Protein AF-A0A1H1RD35-F1 (afdb_monomer)

Foldseek 3Di:
DVVVVVLVVLLVVLVVLLVVLVVLLVVLVCCLVVCVVCVVVQQQWFQDLQLDTDGDPPDPGRDQAPVSCVPDPVTHRLSQWDSVSSCLSSVLSSVVSVLVSVLSVLVSVLSVLVVPPPCNLVSNLVSLVVNLVSLVVSLVSLCCCLVVVAFIWGAHPVPRDTDTDPGHDGDPVSVPVSVVVNVVSVVVSVVSVVVVVVVVVVVVVD

Sequence (206 aa):
MKTVKTLKISSYFLKFLMSISFLIAFSLAFIYFHSMFYPKKYSNLIVNKERNIQYIFDIEKAPKTYKEWESSNKLFYYVKLDNYSKFSIIWTKVATFTIFFIVLFLFDKIIRNTKNFDLFFQKNIRLINNILKLIILLFLFNFVVKGYSDPISMVFEDSGKPHFITSGRITFDFLIYYPLAIIFFYTLREVFKRGQELKQENDLTI

Secondary structure (DSSP, 8-state):
-HHHHHHHHHHHHHHHHHHHHHHHHHHHHHHHHHHHH-GGGGTTEEE-TTS-EEE-TT-----SSHHHHHTTT--EEGGGB-HHHHHHHHHHHHHHHHHHHHHHHHHHHHHHHTT--TTHHHHHHHHHHHHHHHHHHHHHHHHHHHHT-PPEEEE-TTT-SEEEE-------THHHHHHHHHHHHHHHHHHHHHHHHHHHHHHHH-

Nearest PDB structures (foldseek):
  8xge-assembly1_A  TM=3.346E-01  e=4.660E+00  Homo sapiens

Solvent-accessible surface area (backbone atoms only — not comparable to full-atom values): 11327 Å² total; per-residue (Å²): 112,68,68,64,52,51,55,49,50,53,43,52,52,39,54,49,54,35,51,50,31,49,51,51,29,50,50,47,53,46,52,56,60,50,40,75,80,43,38,81,84,35,48,38,30,29,38,50,60,70,59,45,83,43,79,47,87,87,56,91,70,64,66,64,36,63,67,54,34,72,74,46,94,62,74,42,43,50,61,36,34,37,70,64,44,51,45,54,52,40,51,55,50,34,52,51,33,49,54,51,33,52,47,42,52,48,51,44,48,46,60,57,36,74,77,43,75,93,55,32,43,68,55,39,42,55,43,43,52,50,46,46,54,52,50,52,49,49,46,53,48,51,49,48,53,64,73,63,59,74,65,50,32,34,47,30,77,82,69,75,49,77,46,75,43,86,79,71,54,83,84,66,65,62,74,54,56,44,56,53,49,47,53,50,49,51,53,51,37,51,55,38,50,53,53,42,52,54,49,53,54,48,70,73,73,112

Mean predicted aligned error: 6.49 Å

pLDDT: mean 87.13, std 8.5, range [54.16, 97.75]

Structure (mmCIF, N/CA/C/O backbone):
data_AF-A0A1H1RD35-F1
#
_entry.id   AF-A0A1H1RD35-F1
#
loop_
_atom_site.group_PDB
_atom_site.id
_atom_site.type_symbol
_atom_site.label_atom_id
_atom_site.label_alt_id
_atom_site.label_comp_id
_atom_site.label_asym_id
_atom_site.label_entity_id
_atom_site.label_seq_id
_atom_site.pdbx_PDB_ins_code
_atom_site.Cartn_x
_atom_site.Cartn_y
_atom_site.Cartn_z
_atom_site.occupancy
_atom_site.B_iso_or_equiv
_atom_site.auth_seq_id
_atom_site.auth_comp_id
_atom_site.auth_asym_id
_atom_site.auth_atom_id
_atom_site.pdbx_PDB_model_num
ATOM 1 N N . MET A 1 1 ? -26.099 16.406 20.659 1.00 61.47 1 MET A N 1
ATOM 2 C CA . MET A 1 1 ? -25.940 16.862 19.250 1.00 61.47 1 MET A CA 1
ATOM 3 C C . MET A 1 1 ? -24.495 16.882 18.739 1.00 61.47 1 MET A C 1
ATOM 5 O O . MET A 1 1 ? -24.265 16.339 17.664 1.00 61.47 1 MET A O 1
ATOM 9 N N . LYS A 1 2 ? -23.519 17.469 19.458 1.00 73.88 2 LYS A N 1
ATOM 10 C CA . LYS A 1 2 ? -22.122 17.594 18.978 1.00 73.88 2 LYS A CA 1
ATOM 11 C C . LYS A 1 2 ? -21.474 16.243 18.624 1.00 73.88 2 LYS A C 1
ATOM 13 O O . LYS A 1 2 ? -20.990 16.095 17.511 1.00 73.88 2 LYS A O 1
ATOM 18 N N . THR A 1 3 ? -21.587 15.233 19.490 1.00 75.00 3 THR A N 1
ATOM 19 C CA . THR A 1 3 ? -21.010 13.888 19.276 1.00 75.00 3 THR A CA 1
ATOM 20 C C . THR A 1 3 ? -21.534 13.198 18.013 1.00 75.00 3 THR A C 1
ATOM 22 O O . THR A 1 3 ? -20.757 12.658 17.234 1.00 75.00 3 THR A O 1
ATOM 25 N N . VAL A 1 4 ? -22.843 13.281 17.748 1.00 80.31 4 VAL A N 1
ATOM 26 C CA . VAL A 1 4 ? -23.463 12.710 16.536 1.00 80.31 4 VAL A CA 1
ATOM 27 C C . VAL A 1 4 ? -22.937 13.397 15.273 1.00 80.31 4 VAL A C 1
ATOM 29 O O . VAL A 1 4 ? -22.649 12.726 14.280 1.00 80.31 4 VAL A O 1
ATOM 32 N N . LYS A 1 5 ? -22.763 14.726 15.315 1.00 85.62 5 LYS A N 1
ATOM 33 C CA . LYS A 1 5 ? -22.170 15.497 14.214 1.00 85.62 5 LYS A CA 1
ATOM 34 C C . LYS A 1 5 ? -20.709 15.093 13.991 1.00 85.62 5 LYS A C 1
ATOM 36 O O . LYS A 1 5 ? -2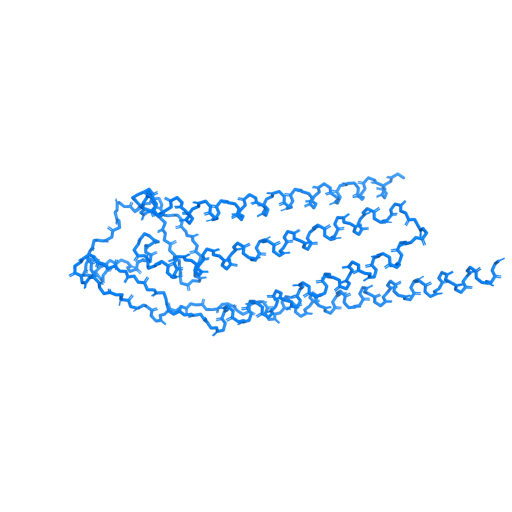0.344 14.824 12.851 1.00 85.62 5 LYS A O 1
ATOM 41 N N . THR A 1 6 ? -19.913 14.969 15.055 1.00 88.25 6 THR A N 1
ATOM 42 C CA . THR A 1 6 ? -18.510 14.528 14.980 1.00 88.25 6 THR A CA 1
ATOM 43 C C . THR A 1 6 ? -18.389 13.137 14.361 1.00 88.25 6 THR A C 1
ATOM 45 O O . THR A 1 6 ? -17.667 12.975 13.385 1.00 88.25 6 THR A O 1
ATOM 48 N N . LEU A 1 7 ? -19.167 12.156 14.831 1.00 87.81 7 LEU A N 1
ATOM 49 C CA . LEU A 1 7 ? -19.163 10.793 14.279 1.00 87.81 7 LEU A CA 1
ATOM 50 C C . LEU A 1 7 ? -19.548 10.765 12.792 1.00 87.81 7 LEU A C 1
ATOM 52 O O . LEU A 1 7 ? -18.987 9.995 12.011 1.00 87.81 7 LEU A O 1
ATOM 56 N N . LYS A 1 8 ? -20.491 11.622 12.382 1.00 89.56 8 LYS A N 1
ATOM 57 C CA . LYS A 1 8 ? -20.896 11.753 10.978 1.00 89.56 8 LYS A CA 1
ATOM 58 C C . LYS A 1 8 ? -19.759 12.313 10.116 1.00 89.56 8 LYS A C 1
ATOM 60 O O . LYS A 1 8 ? -19.492 11.758 9.054 1.00 89.56 8 LYS A O 1
ATOM 65 N N . ILE A 1 9 ? -19.072 13.359 10.581 1.00 92.75 9 ILE A N 1
ATOM 66 C CA . ILE A 1 9 ? -17.908 13.948 9.895 1.00 92.75 9 ILE A CA 1
ATOM 67 C C . ILE A 1 9 ? -16.782 12.914 9.786 1.00 92.75 9 ILE A C 1
ATOM 69 O O . ILE A 1 9 ? -16.272 12.702 8.691 1.00 92.75 9 ILE A O 1
ATOM 73 N N . SER A 1 10 ? -16.447 12.212 10.872 1.00 92.56 10 SER A N 1
ATOM 74 C CA . SER A 1 10 ? -15.420 11.164 10.859 1.00 92.56 10 SER A CA 1
ATOM 75 C C . SER A 1 10 ? -15.738 10.050 9.855 1.00 92.56 10 SER A C 1
ATOM 77 O O . SER A 1 10 ? -14.858 9.645 9.103 1.00 92.56 10 SER A O 1
ATOM 79 N N . SER A 1 11 ? -16.994 9.594 9.769 1.00 93.12 11 SER A N 1
ATOM 80 C CA . SER A 1 11 ? -17.401 8.603 8.757 1.00 93.12 11 SER A CA 1
ATOM 81 C C . SER A 1 11 ? -17.271 9.142 7.326 1.00 93.12 11 SER A C 1
ATOM 83 O O . SER A 1 11 ? -16.765 8.435 6.457 1.00 93.12 11 SER A O 1
ATOM 85 N N . TYR A 1 12 ? -17.667 10.393 7.057 1.00 95.38 12 TYR A N 1
ATOM 86 C CA . TYR A 1 12 ? -17.467 10.988 5.728 1.00 95.38 12 TYR A CA 1
ATOM 87 C C . TYR A 1 12 ? -15.992 11.123 5.364 1.00 95.38 12 TYR A C 1
ATOM 89 O O . TYR A 1 12 ? -15.619 10.808 4.237 1.00 95.38 12 TYR A O 1
ATOM 97 N N . PHE A 1 13 ? -15.154 11.527 6.316 1.00 95.88 13 PHE A N 1
ATOM 98 C CA . PHE A 1 13 ? -13.713 11.609 6.115 1.00 95.88 13 PHE A CA 1
ATOM 99 C C . PHE A 1 13 ? -13.110 10.237 5.782 1.00 95.88 13 PHE A C 1
ATOM 101 O O . PHE A 1 13 ? -12.367 10.116 4.813 1.00 95.88 13 PHE A O 1
ATOM 108 N N . LEU A 1 14 ? -13.500 9.176 6.498 1.00 95.38 14 LEU A N 1
ATOM 109 C CA . LEU A 1 14 ? -13.062 7.814 6.172 1.00 95.38 14 LEU A CA 1
ATOM 110 C C . LEU A 1 14 ? -13.516 7.379 4.776 1.00 95.38 14 LEU A C 1
ATOM 112 O O . LEU A 1 14 ? -12.715 6.839 4.020 1.00 95.38 14 LEU A O 1
ATOM 116 N N . LYS A 1 15 ? -14.769 7.648 4.394 1.00 95.94 15 LYS A N 1
ATOM 117 C CA . LYS A 1 15 ? -15.281 7.331 3.048 1.00 95.94 15 LYS A CA 1
ATOM 118 C C . LYS A 1 15 ? -14.549 8.093 1.947 1.00 95.94 15 LYS A C 1
ATOM 120 O O . LYS A 1 15 ? -14.299 7.536 0.879 1.00 95.94 15 LYS A O 1
ATOM 125 N N . PHE A 1 16 ? -14.186 9.344 2.205 1.00 97.38 16 PHE A N 1
ATOM 126 C CA . PHE A 1 16 ? -13.357 10.137 1.306 1.00 97.38 16 PHE A CA 1
ATOM 127 C C . PHE A 1 16 ? -11.971 9.503 1.127 1.00 97.38 16 PHE A C 1
ATOM 129 O O . PHE A 1 16 ? -11.565 9.238 -0.004 1.00 97.38 16 PHE A O 1
ATOM 136 N N . LEU A 1 17 ? -11.293 9.141 2.223 1.00 97.06 17 LEU A N 1
ATOM 137 C CA . LEU A 1 17 ? -10.000 8.448 2.169 1.00 97.06 17 LEU A CA 1
ATOM 138 C C . LEU A 1 17 ? -10.086 7.083 1.470 1.00 97.06 17 LEU A C 1
ATOM 140 O O . LEU A 1 17 ? -9.194 6.724 0.701 1.00 97.06 17 LEU A O 1
ATOM 144 N N . MET A 1 18 ? -11.165 6.331 1.696 1.00 97.19 18 MET A N 1
ATOM 145 C CA . MET A 1 18 ? -11.438 5.076 0.992 1.00 97.19 18 MET A CA 1
ATOM 146 C C . MET A 1 18 ? -11.569 5.304 -0.517 1.00 97.19 18 MET A C 1
ATOM 148 O O . MET A 1 18 ? -10.985 4.559 -1.299 1.00 97.19 18 MET A O 1
ATOM 152 N N . SER A 1 19 ? -12.289 6.350 -0.926 1.00 97.75 19 SER A N 1
ATOM 153 C CA . SER A 1 19 ? -12.487 6.691 -2.341 1.00 97.75 19 SER A CA 1
ATOM 154 C C . SER A 1 19 ? -11.169 7.072 -3.018 1.00 97.75 19 SER A C 1
ATOM 156 O O . SER A 1 19 ? -10.885 6.590 -4.112 1.00 97.75 19 SER A O 1
ATOM 158 N N . ILE A 1 20 ? 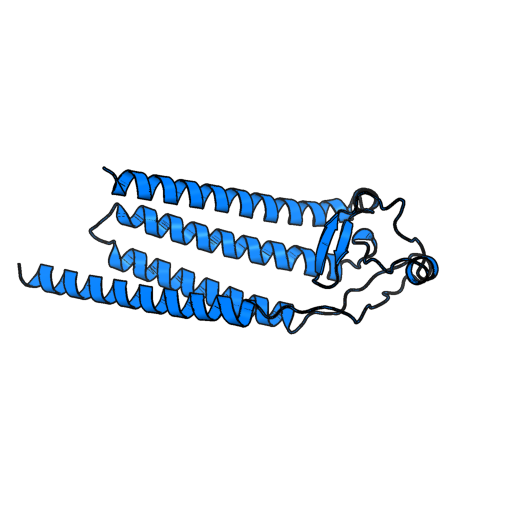-10.325 7.861 -2.343 1.00 97.19 20 ILE A N 1
ATOM 159 C CA . ILE A 1 20 ? -8.974 8.191 -2.823 1.00 97.19 20 ILE A CA 1
ATOM 160 C C . ILE A 1 20 ? -8.122 6.928 -2.953 1.00 97.19 20 ILE A C 1
ATOM 162 O O . ILE A 1 20 ? -7.503 6.707 -3.990 1.00 97.19 20 ILE A O 1
ATOM 166 N N . SER A 1 21 ? -8.107 6.080 -1.923 1.00 95.50 21 SER A N 1
ATOM 167 C CA . SER A 1 21 ? -7.305 4.849 -1.922 1.00 95.50 21 SER A CA 1
ATOM 168 C C . SER A 1 21 ? -7.713 3.918 -3.064 1.00 95.50 21 SER A C 1
ATOM 170 O O . SER A 1 21 ? -6.856 3.366 -3.753 1.00 95.50 21 SER A O 1
ATOM 172 N N . PHE A 1 22 ? -9.021 3.793 -3.303 1.00 96.69 22 PHE A N 1
ATOM 173 C CA . PHE A 1 22 ? -9.571 3.030 -4.417 1.00 96.69 22 PHE A CA 1
ATOM 174 C C . PHE A 1 22 ? -9.163 3.620 -5.773 1.00 96.69 22 PHE A C 1
ATOM 176 O O . PHE A 1 22 ? -8.656 2.890 -6.622 1.00 96.69 22 PHE A O 1
ATOM 183 N N . LEU A 1 23 ? -9.314 4.936 -5.962 1.00 97.38 23 LEU A N 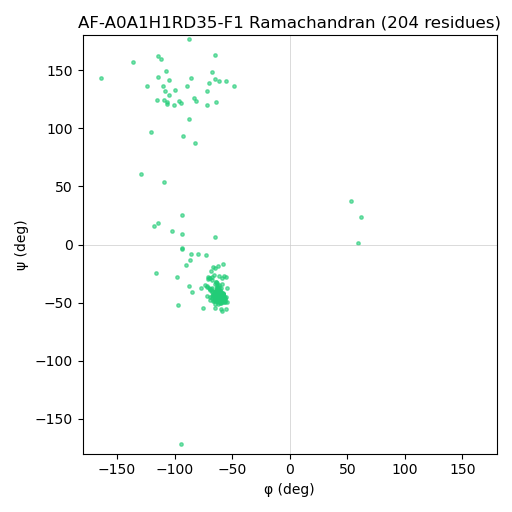1
ATOM 184 C CA . LEU A 1 23 ? -8.905 5.632 -7.187 1.00 97.38 23 LEU A CA 1
ATOM 185 C C . LEU A 1 23 ? -7.418 5.443 -7.490 1.00 97.38 23 LEU A C 1
ATOM 187 O O . LEU A 1 23 ? -7.061 5.182 -8.638 1.00 97.38 23 LEU A O 1
ATOM 191 N N . ILE A 1 24 ? -6.551 5.533 -6.479 1.00 95.62 24 ILE A N 1
ATOM 192 C CA . ILE A 1 24 ? -5.108 5.332 -6.649 1.00 95.62 24 ILE A CA 1
ATOM 193 C C . ILE A 1 24 ? -4.809 3.881 -7.038 1.00 95.62 24 ILE A C 1
ATOM 195 O O . ILE A 1 24 ? -4.094 3.651 -8.013 1.00 95.62 24 ILE A O 1
ATOM 199 N N . ALA A 1 25 ? -5.371 2.900 -6.322 1.00 95.81 25 ALA A N 1
ATOM 200 C CA . ALA A 1 25 ? -5.163 1.483 -6.625 1.00 95.81 25 ALA A CA 1
ATOM 201 C C . ALA A 1 25 ? -5.637 1.134 -8.045 1.00 95.81 25 ALA A C 1
ATOM 203 O O . ALA A 1 25 ? -4.910 0.485 -8.800 1.00 95.81 25 ALA A O 1
ATOM 204 N N . PHE A 1 26 ? -6.815 1.627 -8.431 1.00 96.88 26 PHE A N 1
ATOM 205 C CA . PHE A 1 26 ? -7.364 1.449 -9.770 1.00 96.88 26 PHE A CA 1
ATOM 206 C C . PHE A 1 26 ? -6.500 2.124 -10.841 1.00 96.88 26 PHE A C 1
ATOM 208 O O . PHE A 1 26 ? -6.195 1.504 -11.855 1.00 96.88 26 PHE A O 1
ATOM 215 N N . SER A 1 27 ? -6.039 3.356 -10.604 1.00 95.25 27 SER A N 1
ATOM 216 C CA . SER A 1 27 ? -5.176 4.081 -11.549 1.00 95.25 27 SER A CA 1
ATOM 217 C C . SER A 1 27 ? -3.841 3.369 -11.764 1.00 95.25 27 SER A C 1
ATOM 219 O O . SER A 1 27 ? -3.377 3.258 -12.894 1.00 95.25 27 SER A O 1
ATOM 221 N N . LEU A 1 28 ? -3.235 2.834 -10.701 1.00 95.06 28 LEU A N 1
ATOM 222 C CA . LEU A 1 28 ? -2.000 2.052 -10.790 1.00 95.06 28 LEU A CA 1
ATOM 223 C C . LEU A 1 28 ? -2.207 0.749 -11.569 1.00 95.06 28 LEU A C 1
ATOM 225 O O . LEU A 1 28 ? -1.415 0.436 -12.459 1.00 95.06 28 LEU A O 1
ATOM 229 N N . ALA A 1 29 ? -3.286 0.017 -11.281 1.00 95.38 29 ALA A N 1
ATOM 230 C CA . ALA A 1 29 ? -3.642 -1.185 -12.031 1.00 95.38 29 ALA A CA 1
ATOM 231 C C . ALA A 1 29 ? -3.891 -0.863 -13.516 1.00 95.38 29 ALA A C 1
ATOM 233 O O . ALA A 1 29 ? -3.381 -1.556 -14.396 1.00 95.38 29 ALA A O 1
ATOM 234 N N . PHE A 1 30 ? -4.601 0.230 -13.802 1.00 95.44 30 PHE A N 1
ATOM 235 C CA . PHE A 1 30 ? -4.829 0.710 -15.161 1.00 95.44 30 PHE A CA 1
ATOM 236 C C . PHE A 1 30 ? -3.518 1.052 -15.876 1.00 95.44 30 PHE A C 1
ATOM 238 O O . PHE A 1 30 ? -3.318 0.605 -17.002 1.00 95.44 30 PHE A O 1
ATOM 245 N N . ILE A 1 31 ? -2.600 1.782 -15.227 1.00 93.94 31 ILE A N 1
ATOM 246 C CA . ILE A 1 31 ? -1.268 2.087 -15.778 1.00 93.94 31 ILE A CA 1
ATOM 247 C C . ILE A 1 31 ? -0.543 0.796 -16.157 1.00 93.94 31 ILE A C 1
ATOM 249 O O . ILE A 1 31 ? 0.002 0.714 -17.255 1.00 93.94 31 ILE A O 1
ATOM 253 N N . TYR A 1 32 ? -0.569 -0.223 -15.296 1.00 94.56 32 TYR A N 1
ATOM 254 C CA . TYR A 1 32 ? 0.067 -1.505 -15.587 1.00 94.56 32 TYR A CA 1
ATOM 255 C C . TYR A 1 32 ? -0.501 -2.154 -16.848 1.00 94.56 32 TYR A C 1
ATOM 257 O O . TYR A 1 32 ? 0.248 -2.362 -17.805 1.00 94.56 32 TYR A O 1
ATOM 265 N N . PHE A 1 33 ? -1.814 -2.388 -16.902 1.00 94.75 33 PHE A N 1
ATOM 266 C CA . PHE A 1 33 ? -2.436 -3.052 -18.049 1.00 94.75 33 PHE A CA 1
ATOM 267 C C . PHE A 1 33 ? -2.326 -2.224 -19.330 1.00 94.75 33 PHE A C 1
ATOM 269 O O . PHE A 1 33 ? -1.889 -2.727 -20.361 1.00 94.75 33 PHE A O 1
ATOM 276 N N . HIS A 1 34 ? -2.655 -0.935 -19.282 1.00 94.62 34 HIS A N 1
ATOM 277 C CA . HIS A 1 34 ? -2.627 -0.082 -20.467 1.00 94.62 34 HIS A CA 1
ATOM 278 C C . HIS A 1 34 ? -1.196 0.135 -20.989 1.00 94.62 34 HIS A C 1
ATOM 280 O O . HIS A 1 34 ? -1.007 0.277 -22.197 1.00 94.62 34 HIS A O 1
ATOM 286 N N . SER A 1 35 ? -0.169 0.078 -20.130 1.00 92.38 35 SER A N 1
ATOM 287 C CA . SER A 1 35 ? 1.232 0.152 -20.570 1.00 92.38 35 SER A CA 1
ATOM 288 C C . SER A 1 35 ? 1.714 -1.057 -21.366 1.00 92.38 35 SER A C 1
ATOM 290 O O . SER A 1 35 ? 2.653 -0.917 -22.147 1.00 92.38 35 SER A O 1
ATOM 292 N N . MET A 1 36 ? 1.066 -2.215 -21.217 1.00 89.81 36 MET A N 1
ATOM 293 C CA . MET A 1 36 ? 1.368 -3.401 -22.023 1.00 89.81 36 MET A CA 1
ATOM 294 C C . MET A 1 36 ? 0.886 -3.242 -23.464 1.00 89.81 36 MET A C 1
ATOM 296 O O . MET A 1 36 ? 1.566 -3.676 -24.387 1.00 89.81 36 MET A O 1
ATOM 300 N N . PHE A 1 37 ? -0.260 -2.586 -23.660 1.00 91.75 37 PHE A N 1
ATOM 301 C CA . PHE A 1 37 ? -0.846 -2.368 -24.985 1.00 91.75 37 PHE A CA 1
ATOM 302 C C . PHE A 1 37 ? -0.320 -1.096 -25.662 1.00 91.75 37 PHE A C 1
ATOM 304 O O . PHE A 1 37 ? -0.123 -1.067 -26.874 1.00 91.75 37 PHE A O 1
ATOM 311 N N . TYR A 1 38 ? -0.062 -0.039 -24.884 1.00 91.31 38 TYR A N 1
ATOM 312 C CA . TYR A 1 38 ? 0.339 1.276 -25.389 1.00 91.31 38 TYR A CA 1
ATOM 313 C C . TYR A 1 38 ? 1.604 1.808 -24.697 1.00 91.31 38 TYR A C 1
ATOM 315 O O . TYR A 1 38 ? 1.570 2.892 -24.106 1.00 91.31 38 TYR A O 1
ATOM 323 N N . PRO A 1 39 ? 2.754 1.114 -24.792 1.00 86.94 39 PRO A N 1
ATOM 324 C CA . PRO A 1 39 ? 3.972 1.492 -24.073 1.00 86.94 39 PRO A CA 1
ATOM 325 C C . PRO A 1 39 ? 4.451 2.906 -24.423 1.00 86.94 39 PRO A C 1
ATOM 327 O O . PRO A 1 39 ? 4.905 3.637 -23.550 1.00 86.94 39 PRO A O 1
ATOM 330 N N . LYS A 1 40 ? 4.270 3.354 -25.674 1.00 85.62 40 LYS A N 1
ATOM 331 C CA . LYS A 1 40 ? 4.681 4.698 -26.121 1.00 85.62 40 LYS A CA 1
ATOM 332 C C . LYS A 1 40 ? 4.031 5.838 -25.323 1.00 85.62 40 LYS A C 1
ATOM 334 O O . LYS A 1 40 ? 4.653 6.878 -25.173 1.00 85.62 40 LYS A O 1
ATOM 339 N N . LYS A 1 41 ? 2.823 5.642 -24.773 1.00 87.69 41 LYS A N 1
ATOM 340 C CA . LYS A 1 41 ? 2.127 6.656 -23.954 1.00 87.69 41 LYS A CA 1
ATOM 341 C C . LYS A 1 41 ? 2.749 6.850 -22.565 1.00 87.69 41 LYS A C 1
ATOM 343 O O . LYS A 1 41 ? 2.365 7.767 -21.851 1.00 87.69 41 LYS A O 1
ATOM 348 N N . TYR A 1 42 ? 3.691 5.991 -22.182 1.00 88.88 42 TYR A N 1
ATOM 349 C CA . TYR A 1 42 ? 4.303 5.965 -20.857 1.00 88.88 42 TYR A CA 1
ATOM 350 C C . TYR A 1 42 ? 5.810 6.242 -20.887 1.00 88.88 42 TYR A C 1
ATOM 352 O O . TYR A 1 42 ? 6.492 5.980 -19.900 1.00 88.88 42 TYR A O 1
ATOM 360 N N . SER A 1 43 ? 6.345 6.783 -21.988 1.00 85.06 43 SER A N 1
ATOM 361 C CA . SER A 1 43 ? 7.775 7.119 -22.129 1.00 85.06 43 SER A CA 1
ATOM 362 C C . SER A 1 43 ? 8.290 8.072 -21.051 1.00 85.06 43 SER A C 1
ATOM 364 O O . SER A 1 43 ? 9.466 8.025 -20.709 1.00 85.06 43 SER A O 1
ATOM 366 N N . ASN A 1 44 ? 7.394 8.896 -20.511 1.00 87.25 44 ASN A N 1
ATOM 367 C CA . ASN A 1 44 ? 7.695 9.940 -19.536 1.00 87.25 44 ASN A CA 1
ATOM 368 C C . ASN A 1 44 ? 7.525 9.457 -18.087 1.00 87.25 44 ASN A C 1
ATOM 370 O O . ASN A 1 44 ? 7.801 10.196 -17.142 1.00 87.25 44 ASN A O 1
ATOM 374 N N . LEU A 1 45 ? 7.064 8.213 -17.900 1.00 91.00 45 LEU A N 1
ATOM 375 C CA . LEU A 1 45 ? 7.076 7.570 -16.597 1.00 91.00 45 LEU A CA 1
ATOM 376 C C . LEU A 1 45 ? 8.460 7.002 -16.325 1.00 91.00 45 LEU A C 1
ATOM 378 O O . LEU A 1 45 ? 8.956 6.137 -17.053 1.00 91.00 45 LEU A O 1
ATOM 382 N N . ILE A 1 46 ? 9.035 7.435 -15.214 1.00 91.12 46 ILE A N 1
ATOM 383 C CA . ILE A 1 46 ? 10.237 6.845 -14.657 1.00 91.12 46 ILE A CA 1
ATOM 384 C C . ILE A 1 46 ? 9.937 6.197 -13.310 1.00 91.12 46 ILE A C 1
ATOM 386 O O . ILE A 1 46 ? 8.942 6.483 -12.641 1.00 91.12 46 ILE A O 1
ATOM 390 N N . VAL A 1 47 ? 10.843 5.330 -12.898 1.00 89.62 47 VAL A N 1
ATOM 391 C CA . VAL A 1 47 ? 10.907 4.775 -11.559 1.00 89.62 47 VAL A CA 1
ATOM 392 C C . VAL A 1 47 ? 12.118 5.392 -10.877 1.00 89.62 47 VAL A C 1
ATOM 394 O O . VAL A 1 47 ? 13.189 5.476 -11.467 1.00 89.62 47 VAL A O 1
ATOM 397 N N . ASN A 1 48 ? 11.966 5.882 -9.652 1.00 87.00 48 ASN A N 1
ATOM 398 C CA . ASN A 1 48 ? 13.093 6.423 -8.896 1.00 87.00 48 ASN A CA 1
ATOM 399 C C . ASN A 1 48 ? 13.821 5.313 -8.107 1.00 87.00 48 ASN A C 1
ATOM 401 O O . ASN A 1 48 ? 13.388 4.160 -8.064 1.00 87.00 48 ASN A O 1
ATOM 405 N N . LYS A 1 49 ? 14.919 5.658 -7.423 1.00 82.12 49 LYS A N 1
ATOM 406 C CA . LYS A 1 49 ? 15.701 4.704 -6.605 1.00 82.12 49 LYS A CA 1
ATOM 407 C C . LYS A 1 49 ? 14.922 4.086 -5.432 1.00 82.12 49 LYS A C 1
ATOM 409 O O . LYS A 1 49 ? 15.332 3.053 -4.912 1.00 82.12 49 LYS A O 1
ATOM 414 N N . GLU A 1 50 ? 13.811 4.696 -5.030 1.00 82.12 50 GLU A N 1
ATOM 415 C CA . GLU A 1 50 ? 12.888 4.219 -3.985 1.00 82.12 50 GLU A CA 1
ATOM 416 C C . GLU A 1 50 ? 11.731 3.393 -4.576 1.00 82.12 50 GLU A C 1
ATOM 418 O O . GLU A 1 50 ? 10.773 3.053 -3.884 1.00 82.12 50 GLU A O 1
ATOM 423 N N . ARG A 1 51 ? 11.803 3.064 -5.874 1.00 83.62 51 ARG A N 1
ATOM 424 C CA . ARG A 1 51 ? 10.774 2.349 -6.639 1.00 83.62 51 ARG A CA 1
ATOM 425 C C . ARG A 1 51 ? 9.442 3.089 -6.734 1.00 83.62 51 ARG A C 1
ATOM 427 O O . ARG A 1 51 ? 8.402 2.459 -6.934 1.00 83.62 51 ARG A O 1
ATOM 434 N N . ASN A 1 52 ? 9.437 4.408 -6.585 1.00 87.56 52 ASN A N 1
ATOM 435 C CA . ASN A 1 52 ? 8.261 5.242 -6.802 1.00 87.56 52 ASN A CA 1
ATOM 436 C C . ASN A 1 52 ? 8.136 5.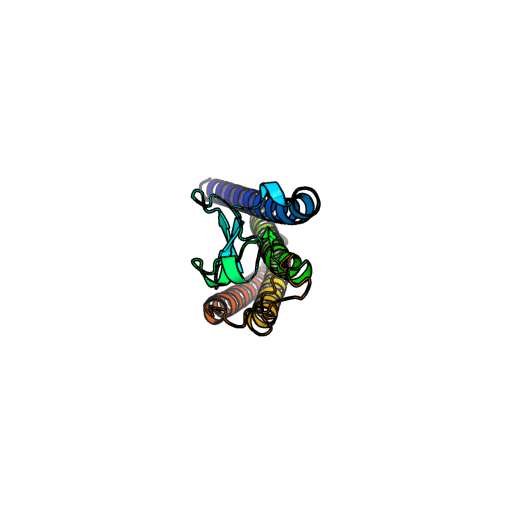609 -8.278 1.00 87.56 52 ASN A C 1
ATOM 438 O O . ASN A 1 52 ? 9.139 5.831 -8.953 1.00 87.56 52 ASN A O 1
ATOM 442 N N . ILE A 1 53 ? 6.897 5.669 -8.763 1.00 89.69 53 ILE A N 1
ATOM 443 C CA . ILE A 1 53 ? 6.593 6.089 -10.131 1.00 89.69 53 ILE A CA 1
ATOM 444 C C . ILE A 1 53 ? 6.562 7.612 -10.139 1.00 89.69 53 ILE A C 1
ATOM 446 O O . ILE A 1 53 ? 5.842 8.216 -9.345 1.00 89.69 53 ILE A O 1
ATOM 450 N N . GLN A 1 54 ? 7.344 8.221 -11.021 1.00 90.25 54 GLN A N 1
ATOM 451 C CA . GLN A 1 54 ? 7.386 9.663 -11.213 1.00 90.25 54 GLN A CA 1
ATOM 452 C C . GLN A 1 54 ? 7.102 9.972 -12.678 1.00 90.25 54 GLN A C 1
ATOM 454 O O . GLN A 1 54 ? 7.609 9.303 -13.577 1.00 90.25 54 GLN A O 1
ATOM 459 N N . TYR A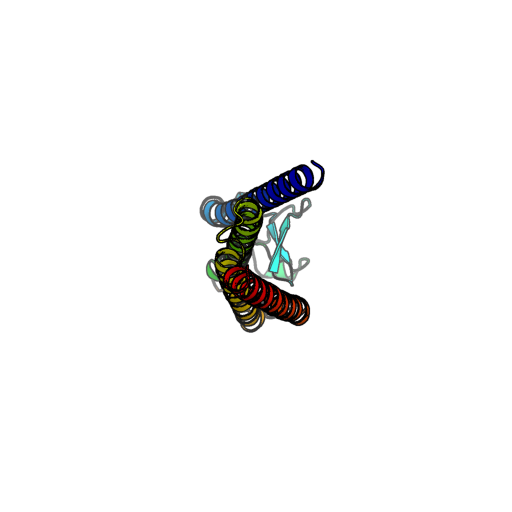 1 55 ? 6.274 10.984 -12.908 1.00 87.06 55 TYR A N 1
ATOM 460 C CA . TYR A 1 55 ? 6.054 11.534 -14.235 1.00 87.06 55 TYR A CA 1
ATOM 461 C C . TYR A 1 55 ? 6.994 12.723 -14.417 1.00 87.06 55 TYR A C 1
ATOM 463 O O . TYR A 1 55 ? 6.940 13.662 -13.623 1.00 87.06 55 TYR A O 1
ATOM 471 N N . ILE A 1 56 ? 7.858 12.676 -15.429 1.00 85.06 56 ILE A N 1
ATOM 472 C CA . ILE A 1 56 ? 8.731 13.800 -15.775 1.00 85.06 56 ILE A CA 1
ATOM 473 C C . ILE A 1 56 ? 8.200 14.445 -17.050 1.00 85.06 56 ILE A C 1
ATOM 475 O O . ILE A 1 56 ? 8.068 13.785 -18.078 1.00 85.06 56 ILE A O 1
ATOM 479 N N . PHE A 1 57 ? 7.901 15.739 -16.973 1.00 81.25 57 PHE A N 1
ATOM 480 C CA . PHE A 1 57 ? 7.350 16.504 -18.092 1.00 81.25 57 PHE A CA 1
ATOM 481 C C . PHE A 1 57 ? 8.376 16.717 -19.213 1.00 81.25 57 PHE A C 1
ATOM 483 O O . PHE A 1 57 ? 8.024 16.579 -20.380 1.00 81.25 57 PHE A O 1
ATOM 490 N N . ASP A 1 58 ? 9.644 16.934 -18.857 1.00 77.12 58 ASP A N 1
ATOM 491 C CA . ASP A 1 58 ? 10.706 17.350 -19.784 1.00 77.12 58 ASP A CA 1
ATOM 492 C C . ASP A 1 58 ? 11.517 16.181 -20.379 1.00 77.12 58 ASP A C 1
ATOM 494 O O . ASP A 1 58 ? 12.681 16.332 -20.747 1.00 77.12 58 ASP A O 1
ATOM 498 N N . ILE A 1 59 ? 10.935 14.979 -20.464 1.00 73.25 59 ILE A N 1
ATOM 499 C CA . ILE A 1 59 ? 11.559 13.863 -21.190 1.00 73.25 59 ILE A CA 1
ATOM 500 C C . ILE A 1 59 ? 11.144 13.950 -22.656 1.00 73.25 59 ILE A C 1
ATOM 502 O O . ILE A 1 59 ? 10.015 13.613 -23.007 1.00 73.25 59 ILE A O 1
ATOM 506 N N . GLU A 1 60 ? 12.079 14.338 -23.525 1.00 68.12 60 GLU A N 1
ATOM 507 C CA . GLU A 1 60 ? 11.857 14.308 -24.976 1.00 68.12 60 GLU A CA 1
ATOM 508 C C . GLU A 1 60 ? 11.670 12.874 -25.490 1.00 68.12 60 GLU A C 1
ATOM 510 O O . GLU A 1 60 ? 10.831 12.618 -26.359 1.00 68.12 60 GLU A O 1
ATOM 515 N N . LYS A 1 61 ? 12.453 11.913 -24.969 1.00 79.25 61 LYS A N 1
ATOM 516 C CA . LYS A 1 61 ? 12.402 10.513 -25.410 1.00 79.25 61 LYS A CA 1
ATOM 517 C C . LYS A 1 61 ? 13.078 9.542 -24.442 1.00 79.25 61 LYS A C 1
ATOM 519 O O . LYS A 1 61 ? 14.146 9.824 -23.910 1.00 79.25 61 LYS A O 1
ATOM 524 N N . ALA A 1 62 ? 12.504 8.347 -24.297 1.00 83.38 62 ALA A N 1
ATOM 525 C CA . ALA A 1 62 ? 13.184 7.231 -23.640 1.00 83.38 62 ALA A CA 1
ATOM 526 C C . ALA A 1 62 ? 14.349 6.703 -24.514 1.00 83.38 62 ALA A C 1
ATOM 528 O O . ALA A 1 62 ? 14.167 6.567 -25.731 1.00 83.38 62 ALA A O 1
ATOM 529 N N . PRO A 1 63 ? 15.511 6.361 -23.925 1.00 85.25 63 PRO A N 1
ATOM 530 C CA . PRO A 1 63 ? 16.669 5.850 -24.654 1.00 85.25 63 PRO A CA 1
ATOM 531 C C . PRO A 1 63 ? 16.314 4.540 -25.355 1.00 85.25 63 PRO A C 1
ATOM 533 O O . PRO A 1 63 ? 15.591 3.706 -24.805 1.00 85.25 63 PRO A O 1
ATOM 536 N N . LYS A 1 64 ? 16.804 4.348 -26.578 1.00 85.81 64 LYS A N 1
ATOM 537 C CA . LYS A 1 64 ? 16.559 3.131 -27.361 1.00 85.81 64 LYS A CA 1
ATOM 538 C C . LYS A 1 64 ? 17.552 2.025 -27.027 1.00 85.81 64 LYS A C 1
ATOM 540 O O . LYS A 1 64 ? 17.142 0.868 -26.914 1.00 85.81 64 LYS A O 1
ATOM 545 N N . THR A 1 65 ? 18.817 2.399 -26.861 1.00 86.44 65 THR A N 1
ATOM 546 C CA . THR A 1 65 ? 19.961 1.495 -26.678 1.00 86.44 65 THR A CA 1
ATOM 547 C C . THR A 1 65 ? 20.536 1.594 -25.268 1.00 86.44 65 THR A C 1
ATOM 549 O O . THR A 1 65 ? 20.342 2.600 -24.576 1.00 86.44 65 THR A O 1
ATOM 552 N N . TYR A 1 66 ? 21.269 0.563 -24.838 1.00 84.75 66 TYR A N 1
ATOM 553 C CA . TYR A 1 66 ? 21.955 0.594 -23.542 1.00 84.75 66 TYR A CA 1
ATOM 554 C C . TYR A 1 66 ? 22.996 1.722 -23.497 1.00 84.75 66 TYR A C 1
ATOM 556 O O . TYR A 1 66 ? 23.087 2.440 -22.505 1.00 84.75 66 TYR A O 1
ATOM 564 N N . LYS A 1 67 ? 23.725 1.935 -24.601 1.00 86.31 67 LYS A N 1
ATOM 565 C CA . LYS A 1 67 ? 24.737 2.999 -24.709 1.00 86.31 67 LYS A CA 1
ATOM 566 C C . LYS A 1 67 ? 24.135 4.395 -24.535 1.00 86.31 67 LYS A C 1
ATOM 568 O O . LYS A 1 67 ? 24.683 5.191 -23.781 1.00 86.31 67 LYS A O 1
ATOM 573 N N . GLU A 1 68 ? 22.991 4.673 -25.170 1.00 86.94 68 GLU A N 1
ATOM 574 C CA . GLU A 1 68 ? 22.265 5.941 -24.987 1.00 86.94 68 GLU A CA 1
ATOM 575 C C . GLU A 1 68 ? 21.865 6.154 -23.525 1.00 86.94 68 GLU A C 1
ATOM 577 O O . GLU A 1 68 ? 22.022 7.248 -22.979 1.00 86.94 68 GLU A O 1
ATOM 582 N N . TRP A 1 69 ? 21.366 5.099 -22.875 1.00 88.31 69 TRP A N 1
ATOM 583 C CA . TRP A 1 69 ? 20.995 5.158 -21.468 1.00 88.31 69 TRP A CA 1
ATOM 584 C C . TRP A 1 69 ? 22.208 5.413 -20.567 1.00 88.31 69 TRP A C 1
ATOM 586 O O . TRP A 1 69 ? 22.140 6.277 -19.691 1.00 88.31 69 TRP A O 1
ATOM 596 N N . GLU A 1 70 ? 23.319 4.718 -20.805 1.00 85.19 70 GLU A N 1
ATOM 597 C CA . GLU A 1 70 ? 24.553 4.841 -20.027 1.00 85.19 70 GLU A CA 1
ATOM 598 C C . GLU A 1 70 ? 25.175 6.241 -20.126 1.00 85.19 70 GLU A C 1
ATOM 600 O O . GLU A 1 70 ? 25.693 6.742 -19.127 1.00 85.19 70 GLU A O 1
ATOM 605 N N . SER A 1 71 ? 25.056 6.894 -21.287 1.00 85.12 71 SER A N 1
ATOM 606 C CA . SER A 1 71 ? 25.487 8.281 -21.507 1.00 85.12 71 SER A CA 1
ATOM 607 C C . SER A 1 71 ? 24.514 9.349 -20.987 1.00 85.12 71 SER A C 1
ATOM 609 O O . SER A 1 71 ? 24.835 10.533 -21.019 1.00 85.12 71 SER A O 1
ATOM 611 N N . SER A 1 72 ? 23.318 8.957 -20.538 1.00 84.00 72 SER A N 1
ATOM 612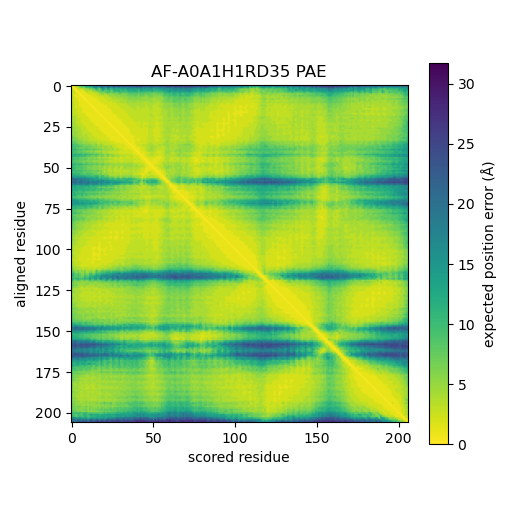 C CA . SER A 1 72 ? 22.281 9.876 -20.049 1.00 84.00 72 SER A CA 1
ATOM 613 C C . SER A 1 72 ? 22.322 10.044 -18.523 1.00 84.00 72 SER A C 1
ATOM 615 O O . SER A 1 72 ? 23.177 9.491 -17.836 1.00 84.00 72 SER A O 1
ATOM 617 N N . ASN A 1 73 ? 21.315 10.714 -17.952 1.00 81.88 73 ASN A N 1
ATOM 618 C CA . ASN A 1 73 ? 21.091 10.799 -16.500 1.00 81.88 73 ASN A CA 1
ATOM 619 C C . ASN A 1 73 ? 20.748 9.447 -15.827 1.00 81.88 73 ASN A C 1
ATOM 621 O O . ASN A 1 73 ? 20.389 9.421 -14.649 1.00 81.88 73 ASN A O 1
ATOM 625 N N . LYS A 1 74 ? 20.818 8.327 -16.565 1.00 82.69 74 LYS A N 1
ATOM 626 C CA . LYS A 1 74 ? 20.583 6.952 -16.089 1.00 82.69 74 LYS A CA 1
ATOM 627 C C . LYS A 1 74 ? 19.241 6.784 -15.368 1.00 82.69 74 LYS A C 1
ATOM 629 O O . LYS A 1 74 ? 19.130 6.050 -14.388 1.00 82.69 74 LYS A O 1
ATOM 634 N N . LEU A 1 75 ? 18.208 7.469 -15.863 1.00 85.62 75 LEU A N 1
ATOM 635 C CA . LEU A 1 75 ? 16.844 7.351 -15.344 1.00 85.62 75 LEU A CA 1
ATOM 636 C C . LEU A 1 75 ? 16.270 5.959 -15.646 1.00 85.62 75 LEU A C 1
ATOM 638 O O . LEU A 1 75 ? 16.595 5.355 -16.671 1.00 85.62 75 LEU A O 1
ATOM 642 N N . PHE A 1 76 ? 15.398 5.450 -14.772 1.00 87.50 76 PHE A N 1
ATOM 643 C CA . PHE A 1 76 ? 14.759 4.146 -14.969 1.00 87.50 76 PHE A CA 1
ATOM 644 C C . PHE A 1 76 ? 13.425 4.325 -15.679 1.00 87.50 76 PHE A C 1
ATOM 646 O O . PHE A 1 76 ? 12.401 4.580 -15.052 1.00 87.50 76 PHE A O 1
ATOM 653 N N . TYR A 1 77 ? 13.431 4.212 -17.000 1.00 89.38 77 TYR A N 1
ATOM 654 C CA . TYR A 1 77 ? 12.233 4.406 -17.809 1.00 89.38 77 TYR A CA 1
ATOM 655 C C . TYR A 1 77 ? 11.275 3.233 -17.625 1.00 89.38 77 TYR A C 1
ATOM 657 O O . TYR A 1 77 ? 11.608 2.097 -17.964 1.00 89.38 77 TYR A O 1
ATOM 665 N N . TYR A 1 78 ? 10.061 3.507 -17.145 1.00 90.88 78 TYR A N 1
ATOM 666 C CA . TYR A 1 78 ? 9.056 2.484 -16.852 1.00 90.88 78 TYR A CA 1
ATOM 667 C C . TYR A 1 78 ? 8.782 1.589 -18.068 1.00 90.88 78 TYR A C 1
ATOM 669 O O . TYR A 1 78 ? 8.640 0.379 -17.936 1.00 90.88 78 TYR A O 1
ATOM 677 N N . VAL A 1 79 ? 8.785 2.157 -19.276 1.00 89.81 79 VAL A N 1
ATOM 678 C CA . VAL A 1 79 ? 8.565 1.417 -20.530 1.00 89.81 79 VAL A CA 1
ATOM 679 C C . VAL A 1 79 ? 9.645 0.382 -20.832 1.00 89.81 79 VAL A C 1
ATOM 681 O O . VAL A 1 79 ? 9.318 -0.660 -21.401 1.00 89.81 79 VAL A O 1
ATOM 684 N N . LYS A 1 80 ? 10.893 0.640 -20.423 1.00 89.88 80 LYS A N 1
ATOM 685 C CA . LYS A 1 80 ? 12.045 -0.247 -20.635 1.00 89.88 80 LYS A CA 1
ATOM 686 C C . LYS A 1 80 ? 12.180 -1.316 -19.556 1.00 89.88 80 LYS A C 1
ATOM 688 O O . LYS A 1 80 ? 12.981 -2.224 -19.727 1.00 89.88 80 LYS A O 1
ATOM 693 N N . LEU A 1 81 ? 11.395 -1.243 -18.483 1.00 89.94 81 LEU A N 1
ATOM 694 C CA . LEU A 1 81 ? 11.372 -2.284 -17.465 1.00 89.94 81 LEU A CA 1
ATOM 695 C C . LEU A 1 81 ? 10.850 -3.607 -18.030 1.00 89.94 81 LEU A C 1
ATOM 697 O O . LEU A 1 81 ? 9.898 -3.627 -18.824 1.00 89.94 81 LEU A O 1
ATOM 701 N N . ASP A 1 82 ? 11.437 -4.706 -17.570 1.00 89.50 82 ASP A N 1
ATOM 702 C CA . ASP A 1 82 ? 10.882 -6.031 -17.813 1.00 89.50 82 ASP A CA 1
ATOM 703 C C . ASP A 1 82 ? 9.511 -6.195 -17.125 1.00 89.50 82 ASP A C 1
ATOM 705 O O . ASP A 1 82 ? 9.100 -5.418 -16.252 1.00 89.50 82 ASP A O 1
ATOM 709 N N . ASN A 1 83 ? 8.752 -7.203 -17.552 1.00 88.25 83 ASN A N 1
ATOM 710 C CA . ASN A 1 83 ? 7.390 -7.398 -17.054 1.00 88.25 83 ASN A CA 1
ATOM 711 C C . ASN A 1 83 ? 7.356 -7.701 -15.552 1.00 88.25 83 ASN A C 1
ATOM 713 O O . ASN A 1 83 ? 6.419 -7.273 -14.874 1.00 88.25 83 ASN A O 1
ATOM 717 N N . TYR A 1 84 ? 8.374 -8.393 -15.032 1.00 88.38 84 TYR A N 1
ATOM 718 C CA . TYR A 1 84 ? 8.480 -8.695 -13.610 1.00 88.38 84 TYR A CA 1
ATOM 719 C C . TYR A 1 84 ? 8.726 -7.431 -12.778 1.00 88.38 84 TYR A C 1
ATOM 721 O O . TYR A 1 84 ? 7.999 -7.195 -11.814 1.00 88.38 84 TYR A O 1
ATOM 729 N N . SER A 1 85 ? 9.651 -6.552 -13.179 1.00 89.25 85 SER A N 1
ATOM 730 C CA . SER A 1 85 ? 9.889 -5.278 -12.486 1.00 89.25 85 SER A CA 1
ATOM 731 C C . SER A 1 85 ? 8.655 -4.379 -12.539 1.00 89.25 85 SER A C 1
ATOM 733 O O . SER A 1 85 ? 8.260 -3.828 -11.510 1.00 89.25 85 SER A O 1
ATOM 735 N N . LYS A 1 86 ? 7.989 -4.269 -13.702 1.00 91.19 86 LYS A N 1
ATOM 736 C CA . LYS A 1 86 ? 6.713 -3.531 -13.833 1.00 91.19 86 LYS A CA 1
ATOM 737 C C . LYS A 1 86 ? 5.664 -4.073 -12.870 1.00 91.19 86 LYS A C 1
ATOM 739 O 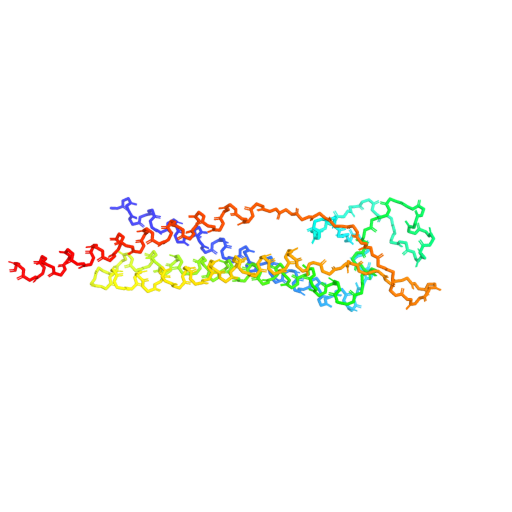O . LYS A 1 86 ? 5.032 -3.299 -12.150 1.00 91.19 86 LYS A O 1
ATOM 744 N N . PHE A 1 87 ? 5.505 -5.397 -12.846 1.00 91.50 87 PHE A N 1
ATOM 745 C CA . PHE A 1 87 ? 4.564 -6.075 -11.965 1.00 91.50 87 PHE A CA 1
ATOM 746 C C . PHE A 1 87 ? 4.888 -5.777 -10.500 1.00 91.50 87 PHE A C 1
ATOM 748 O O . PHE A 1 87 ? 4.048 -5.232 -9.791 1.00 91.50 87 PHE A O 1
ATOM 755 N N . SER A 1 88 ? 6.119 -6.051 -10.069 1.00 89.69 88 SER A N 1
ATOM 756 C CA . SER A 1 88 ? 6.569 -5.876 -8.688 1.00 89.69 88 SER A CA 1
ATOM 757 C C . SER A 1 88 ? 6.356 -4.440 -8.195 1.00 89.69 88 SER A C 1
ATOM 759 O O . SER A 1 88 ? 5.780 -4.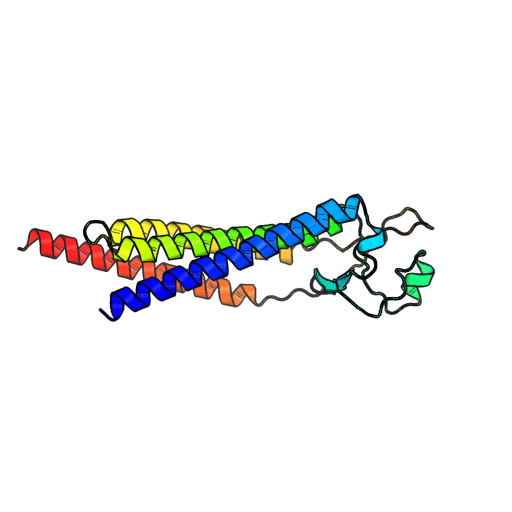224 -7.127 1.00 89.69 88 SER A O 1
ATOM 761 N N . ILE A 1 89 ? 6.718 -3.433 -8.996 1.00 90.44 89 ILE A N 1
ATOM 762 C CA . ILE A 1 89 ? 6.610 -2.015 -8.617 1.00 90.44 89 ILE A CA 1
ATOM 763 C C . ILE A 1 89 ? 5.155 -1.564 -8.458 1.00 90.44 89 ILE A C 1
ATOM 765 O O . ILE A 1 89 ? 4.846 -0.835 -7.503 1.00 90.44 89 ILE A O 1
ATOM 769 N N . ILE A 1 90 ? 4.278 -1.968 -9.383 1.00 93.50 90 ILE A N 1
ATOM 770 C CA . ILE A 1 90 ? 2.862 -1.583 -9.383 1.00 93.50 90 ILE A CA 1
ATOM 771 C C . ILE A 1 90 ? 2.096 -2.364 -8.317 1.00 93.50 90 ILE A C 1
ATOM 773 O O . ILE A 1 90 ? 1.444 -1.765 -7.460 1.00 93.50 90 ILE A O 1
ATOM 777 N N . TRP A 1 91 ? 2.175 -3.693 -8.345 1.00 92.81 91 TRP A N 1
ATOM 778 C CA . TRP A 1 91 ? 1.320 -4.552 -7.527 1.00 92.81 91 TRP A CA 1
ATOM 779 C C . TRP A 1 91 ? 1.650 -4.475 -6.046 1.00 92.81 91 TRP A C 1
ATOM 781 O O . TRP A 1 91 ? 0.742 -4.549 -5.222 1.00 92.81 91 TRP A O 1
ATOM 791 N N . THR A 1 92 ? 2.903 -4.187 -5.693 1.00 91.38 92 THR A N 1
ATOM 792 C CA . THR A 1 92 ? 3.268 -3.859 -4.312 1.00 91.38 92 THR A CA 1
ATOM 793 C C . THR A 1 92 ? 2.488 -2.646 -3.786 1.00 91.38 92 THR A C 1
ATOM 795 O O . THR A 1 92 ? 1.990 -2.650 -2.656 1.00 91.38 92 THR A O 1
ATOM 798 N N . LYS A 1 93 ? 2.338 -1.596 -4.604 1.00 91.50 93 LYS A N 1
ATOM 799 C CA . LYS A 1 93 ? 1.577 -0.391 -4.235 1.00 91.50 93 LYS A CA 1
ATOM 800 C C . LYS A 1 93 ? 0.079 -0.668 -4.218 1.00 91.50 93 LYS A C 1
ATOM 802 O O . LYS A 1 93 ? -0.582 -0.289 -3.256 1.00 91.50 93 LYS A O 1
ATOM 807 N N . VAL A 1 94 ? -0.443 -1.369 -5.227 1.00 94.62 94 VAL A N 1
ATOM 808 C CA . VAL A 1 94 ? -1.858 -1.779 -5.283 1.00 94.62 94 VAL A CA 1
ATOM 809 C C . VAL A 1 94 ? -2.236 -2.587 -4.041 1.00 94.62 94 VAL A C 1
ATOM 811 O O . VAL A 1 94 ? -3.233 -2.268 -3.394 1.00 94.62 94 VAL A O 1
ATOM 814 N N . ALA A 1 95 ? -1.422 -3.572 -3.652 1.00 92.38 95 ALA A N 1
ATOM 815 C CA . ALA A 1 95 ? -1.630 -4.357 -2.438 1.00 92.38 95 ALA A CA 1
ATOM 816 C C . ALA A 1 95 ? -1.647 -3.468 -1.185 1.00 92.38 95 ALA A C 1
ATOM 818 O O . ALA A 1 95 ? -2.560 -3.569 -0.367 1.00 92.38 95 ALA A O 1
ATOM 819 N N . THR A 1 96 ? -0.697 -2.535 -1.073 1.00 90.38 96 THR A N 1
ATOM 820 C CA . THR A 1 96 ? -0.607 -1.606 0.065 1.00 90.38 96 THR A CA 1
ATOM 821 C C . THR A 1 96 ? -1.863 -0.734 0.187 1.00 90.38 96 THR A C 1
ATOM 823 O O . THR A 1 96 ? -2.476 -0.687 1.255 1.00 90.38 96 THR A O 1
ATOM 826 N N . PHE A 1 97 ? -2.305 -0.098 -0.905 1.00 92.81 97 PHE A N 1
ATOM 827 C CA . PHE A 1 97 ? -3.530 0.714 -0.922 1.00 92.81 97 PHE A CA 1
ATOM 828 C C . PHE A 1 97 ? -4.794 -0.117 -0.681 1.00 92.81 97 PHE A C 1
ATOM 830 O O . PHE A 1 97 ? -5.718 0.356 -0.022 1.00 92.81 97 PHE A O 1
ATOM 837 N N . THR A 1 98 ? -4.827 -1.365 -1.153 1.00 93.62 98 THR A N 1
ATOM 838 C CA . THR A 1 98 ? -5.949 -2.285 -0.919 1.00 93.62 98 THR A CA 1
ATOM 839 C C . THR A 1 98 ? -6.066 -2.645 0.557 1.00 93.62 98 THR A C 1
ATOM 841 O O . THR A 1 98 ? -7.153 -2.562 1.129 1.00 93.62 98 THR A O 1
ATOM 844 N N . ILE A 1 99 ? -4.961 -2.996 1.220 1.00 91.50 99 ILE A N 1
ATOM 845 C CA . ILE A 1 99 ? -5.012 -3.319 2.649 1.00 91.50 99 ILE A CA 1
ATOM 846 C C . ILE A 1 99 ? -5.354 -2.067 3.467 1.00 91.50 99 ILE A C 1
ATOM 848 O O . ILE A 1 99 ? -6.186 -2.138 4.373 1.00 91.50 99 ILE A O 1
ATOM 852 N N . PHE A 1 100 ? -4.793 -0.907 3.113 1.00 90.75 100 PHE A N 1
ATOM 853 C CA . PHE A 1 100 ? -5.150 0.364 3.744 1.00 90.75 100 PHE A CA 1
ATOM 854 C C . PHE A 1 100 ? -6.649 0.681 3.602 1.00 90.75 100 PHE A C 1
ATOM 856 O O . PHE A 1 100 ? -7.299 1.035 4.585 1.00 90.75 100 PHE A O 1
ATOM 863 N N . PHE A 1 101 ? -7.236 0.459 2.422 1.00 95.19 101 PHE A N 1
ATOM 864 C CA . PHE A 1 101 ? -8.679 0.585 2.201 1.00 95.19 101 PHE A CA 1
ATOM 865 C C . PHE A 1 101 ? -9.492 -0.317 3.143 1.00 95.19 101 PHE A C 1
ATOM 867 O O . PHE A 1 101 ? -10.471 0.137 3.739 1.00 95.19 101 PHE A O 1
ATOM 874 N N . ILE A 1 102 ? -9.082 -1.578 3.326 1.00 95.69 102 ILE A N 1
ATOM 875 C CA . ILE A 1 102 ? -9.759 -2.511 4.241 1.00 95.69 102 ILE A CA 1
ATOM 876 C C . ILE A 1 102 ? -9.668 -2.008 5.689 1.00 95.69 102 ILE A C 1
ATOM 878 O O . ILE A 1 102 ? -10.659 -2.059 6.418 1.00 95.69 102 ILE A O 1
ATOM 882 N N . VAL A 1 103 ? -8.517 -1.475 6.106 1.00 93.12 103 VAL A N 1
ATOM 883 C CA . VAL A 1 103 ? -8.346 -0.874 7.438 1.00 93.12 103 VAL A CA 1
ATOM 884 C C . VAL A 1 103 ? -9.303 0.311 7.634 1.00 93.12 103 VAL A C 1
ATOM 886 O O . VAL A 1 103 ? -10.027 0.348 8.631 1.00 93.12 103 VAL A O 1
ATOM 889 N N . LEU A 1 104 ? -9.397 1.230 6.666 1.00 95.12 104 LEU A N 1
ATOM 890 C CA . LEU A 1 104 ? -10.350 2.352 6.704 1.00 95.12 104 LEU A CA 1
ATOM 891 C C . LEU A 1 104 ? -11.808 1.878 6.786 1.00 95.12 104 LEU A C 1
ATOM 893 O O . LEU A 1 104 ? -12.601 2.416 7.561 1.00 95.12 104 LEU A O 1
ATOM 897 N N . PHE A 1 105 ? -12.154 0.831 6.039 1.00 96.00 105 PHE A N 1
ATOM 898 C CA . PHE A 1 105 ? -13.479 0.222 6.084 1.00 96.00 105 PHE A CA 1
ATOM 899 C C . PHE A 1 105 ? -13.815 -0.353 7.470 1.00 96.00 105 PHE A C 1
ATOM 901 O O . PHE A 1 105 ? -14.951 -0.222 7.937 1.00 96.00 105 PHE A O 1
ATOM 908 N N . LEU A 1 106 ? -12.846 -0.966 8.156 1.00 95.25 106 LEU A N 1
ATOM 909 C CA . LEU A 1 106 ? -13.033 -1.456 9.524 1.00 95.25 106 LEU A CA 1
ATOM 910 C C . LEU A 1 106 ? -13.206 -0.306 10.524 1.00 95.25 106 LEU A C 1
ATOM 912 O O . LEU A 1 106 ? -14.071 -0.406 11.394 1.00 95.25 106 LEU A O 1
ATOM 916 N N . PHE A 1 107 ? -12.477 0.804 10.377 1.00 93.94 107 PHE A N 1
ATOM 917 C CA . PHE A 1 107 ? -12.715 1.997 11.199 1.00 93.94 107 PHE A CA 1
ATOM 918 C C . PHE A 1 107 ? -14.115 2.575 11.000 1.00 93.94 107 PHE A C 1
ATOM 920 O O . PHE A 1 107 ? -14.787 2.903 11.977 1.00 93.94 107 PHE A O 1
ATOM 927 N N . ASP A 1 108 ? -14.605 2.646 9.763 1.00 93.62 108 ASP A N 1
ATOM 928 C CA . ASP A 1 108 ? -15.967 3.121 9.504 1.00 93.62 108 ASP A CA 1
ATOM 929 C C . ASP A 1 108 ? -17.017 2.183 10.130 1.00 93.62 108 ASP A C 1
ATOM 931 O O . ASP A 1 108 ? -18.052 2.636 10.627 1.00 93.62 108 ASP A O 1
ATOM 935 N N . LYS A 1 109 ? -16.743 0.871 10.199 1.00 92.31 109 LYS A N 1
ATOM 936 C CA . LYS A 1 109 ? -17.569 -0.066 10.979 1.00 92.31 109 LYS A CA 1
ATOM 937 C C . LYS A 1 109 ? -17.520 0.216 12.483 1.00 92.31 109 LYS A C 1
ATOM 939 O O . LYS A 1 109 ? -18.578 0.182 13.108 1.00 92.31 109 LYS A O 1
ATOM 944 N N . ILE A 1 110 ? -16.353 0.533 13.054 1.00 91.25 110 ILE A N 1
ATOM 945 C CA . ILE A 1 110 ? -16.235 0.922 14.474 1.00 91.25 110 ILE A CA 1
ATOM 946 C C . ILE A 1 110 ? -17.105 2.154 14.751 1.00 91.25 110 ILE A C 1
ATOM 948 O O . ILE A 1 110 ? -17.908 2.145 15.684 1.00 91.25 110 ILE A O 1
ATOM 952 N N . ILE A 1 111 ? -17.030 3.179 13.893 1.00 89.69 111 ILE A N 1
ATOM 953 C CA . ILE A 1 111 ? -17.869 4.381 14.012 1.00 89.69 111 ILE A CA 1
ATOM 954 C C . ILE A 1 111 ? -19.350 4.017 13.923 1.00 89.69 111 ILE A C 1
ATOM 956 O O . ILE A 1 111 ? -20.146 4.503 14.718 1.00 89.69 111 ILE A O 1
ATOM 960 N N . ARG A 1 112 ? -19.761 3.144 13.001 1.00 86.38 112 ARG A N 1
ATOM 961 C CA . ARG A 1 112 ? -21.170 2.725 12.910 1.00 86.38 112 ARG A CA 1
ATOM 962 C C . ARG A 1 112 ? -21.646 1.978 14.153 1.00 86.38 112 ARG A C 1
ATOM 964 O O . ARG A 1 112 ? -22.775 2.204 14.580 1.00 86.38 112 ARG A O 1
ATOM 971 N N . ASN A 1 113 ? -20.793 1.159 14.763 1.00 86.94 113 ASN A N 1
ATOM 972 C CA . ASN A 1 113 ? -21.129 0.443 15.992 1.00 86.94 113 ASN A CA 1
ATOM 973 C C . ASN A 1 113 ? -21.354 1.374 17.186 1.00 86.94 113 ASN A C 1
ATOM 975 O O . ASN A 1 113 ? -22.139 1.013 18.053 1.00 86.94 113 ASN A O 1
ATOM 979 N N . THR A 1 114 ? -20.759 2.576 17.220 1.00 81.69 114 THR A N 1
ATOM 980 C CA . THR A 1 114 ? -21.035 3.572 18.285 1.00 81.69 114 THR A CA 1
ATOM 981 C C . THR A 1 114 ? -22.512 3.959 18.394 1.00 81.69 114 THR A C 1
ATOM 983 O O . THR A 1 114 ? -22.922 4.509 19.408 1.00 81.69 114 THR A O 1
ATOM 986 N N . LYS A 1 115 ? -23.323 3.663 17.369 1.00 75.25 115 LYS A N 1
ATOM 987 C CA . LYS A 1 115 ? -24.767 3.921 17.362 1.00 75.25 115 LYS A CA 1
ATOM 988 C C . LYS A 1 115 ? -25.605 2.789 17.974 1.00 75.25 115 LYS A C 1
ATOM 990 O O . LYS A 1 115 ? -26.782 3.008 18.212 1.00 75.25 115 LYS A O 1
ATOM 995 N N . ASN A 1 116 ? -25.024 1.605 18.197 1.00 75.00 116 ASN A N 1
ATOM 996 C CA . ASN A 1 116 ? -25.698 0.421 18.745 1.00 75.00 116 ASN A CA 1
ATOM 997 C C . ASN A 1 116 ? -25.017 -0.012 20.051 1.00 75.00 116 ASN A C 1
ATOM 999 O O . ASN A 1 116 ? -24.006 -0.719 20.024 1.00 75.00 116 ASN A O 1
ATOM 1003 N N . PHE A 1 117 ? -25.581 0.407 21.183 1.00 69.50 117 PHE A N 1
ATOM 1004 C CA . PHE A 1 117 ? -24.966 0.280 22.509 1.00 69.50 117 PHE A CA 1
ATOM 1005 C C . PHE A 1 117 ? -24.901 -1.159 23.046 1.00 69.50 117 PHE A C 1
ATOM 1007 O O . PHE A 1 117 ? -23.945 -1.504 23.744 1.00 69.50 117 PHE A O 1
ATOM 1014 N N . ASP A 1 118 ? -25.845 -2.027 22.676 1.00 67.12 118 ASP A N 1
ATOM 1015 C CA . ASP A 1 118 ? -25.965 -3.362 23.284 1.00 67.12 118 ASP A CA 1
ATOM 1016 C C . ASP A 1 118 ? -24.756 -4.255 23.011 1.00 67.12 118 ASP A C 1
ATOM 1018 O O . ASP A 1 118 ? -24.236 -4.908 23.913 1.00 67.12 118 ASP A O 1
ATOM 1022 N N . LEU A 1 119 ? -24.246 -4.207 21.778 1.00 74.62 119 LEU A N 1
ATOM 1023 C CA . LEU A 1 119 ? -23.136 -5.040 21.306 1.00 74.62 119 LEU A CA 1
ATOM 1024 C C . LEU A 1 119 ? -21.882 -4.220 20.971 1.00 74.62 119 LEU A C 1
ATOM 1026 O O . LEU A 1 119 ? -21.014 -4.693 20.235 1.00 74.62 119 LEU A O 1
ATOM 1030 N N . PHE A 1 120 ? -21.793 -2.986 21.473 1.00 83.94 120 PHE A N 1
ATOM 1031 C CA . PHE A 1 120 ? -20.724 -2.044 21.147 1.00 83.94 120 PHE A CA 1
ATOM 1032 C C . PHE A 1 120 ? -19.331 -2.627 21.416 1.00 83.94 120 PHE A C 1
ATOM 1034 O O . PHE A 1 120 ? -18.505 -2.695 20.502 1.00 83.94 120 PHE A O 1
ATOM 1041 N N . PHE A 1 121 ? -19.084 -3.092 22.645 1.00 87.25 121 PHE A N 1
ATOM 1042 C CA . PHE A 1 121 ? -17.770 -3.589 23.050 1.00 87.25 121 PHE A CA 1
ATOM 1043 C C . PHE A 1 121 ? -17.375 -4.850 22.283 1.00 87.25 121 PHE A C 1
ATOM 1045 O O . PHE A 1 121 ? -16.363 -4.847 21.586 1.00 87.25 121 PHE A O 1
ATOM 1052 N N . GLN A 1 122 ? -18.215 -5.887 22.306 1.00 86.31 122 GLN A N 1
ATOM 1053 C CA . GLN A 1 122 ? -17.921 -7.164 21.651 1.00 86.31 122 GLN A CA 1
ATOM 1054 C C . GLN A 1 122 ? -17.681 -7.003 20.139 1.00 86.31 122 GLN A C 1
ATOM 1056 O O . GLN A 1 122 ? -16.720 -7.553 19.590 1.00 86.31 122 GLN A O 1
ATOM 1061 N N . LYS A 1 123 ? -18.518 -6.212 19.445 1.00 89.00 123 LYS A N 1
ATOM 1062 C CA . LYS A 1 123 ? -18.341 -5.954 18.007 1.00 89.00 123 LYS A CA 1
ATOM 1063 C C . LYS A 1 123 ? -17.052 -5.184 17.733 1.00 89.00 123 LYS A C 1
ATOM 1065 O O . LYS A 1 123 ? -16.349 -5.520 16.780 1.00 89.00 123 LYS A O 1
ATOM 1070 N N . ASN A 1 124 ? -16.714 -4.191 18.552 1.00 91.81 124 ASN A N 1
ATOM 1071 C CA . ASN A 1 124 ? -15.506 -3.394 18.352 1.00 91.81 124 ASN A CA 1
ATOM 1072 C C . ASN A 1 124 ? -14.225 -4.147 18.709 1.00 91.81 124 ASN A C 1
ATOM 1074 O O . ASN A 1 124 ? -13.261 -4.024 17.963 1.00 91.81 124 ASN A O 1
ATOM 1078 N N . ILE A 1 125 ? -14.222 -5.012 19.727 1.00 93.00 125 ILE A N 1
ATOM 1079 C CA . ILE A 1 125 ? -13.097 -5.919 20.013 1.00 93.00 125 ILE A CA 1
ATOM 1080 C C . ILE A 1 125 ? -12.803 -6.800 18.792 1.00 93.00 125 ILE A C 1
ATOM 1082 O O . ILE A 1 125 ? -11.653 -6.919 18.368 1.00 93.00 125 ILE A O 1
ATOM 1086 N N . ARG A 1 126 ? -13.841 -7.372 18.162 1.00 93.50 126 ARG A N 1
ATOM 1087 C CA . ARG A 1 126 ? -13.678 -8.180 16.942 1.00 93.50 126 ARG A CA 1
ATOM 1088 C C . ARG A 1 126 ? -13.104 -7.363 15.780 1.00 93.50 126 ARG A C 1
ATOM 1090 O O . ARG A 1 126 ? -12.248 -7.865 15.054 1.00 93.50 126 ARG A O 1
ATOM 1097 N N . LEU A 1 127 ? -13.548 -6.118 15.605 1.00 94.19 127 LEU A N 1
ATOM 1098 C CA . LEU A 1 127 ? -13.013 -5.223 14.573 1.00 94.19 127 LEU A CA 1
ATOM 1099 C C . LEU A 1 127 ? -11.559 -4.825 14.852 1.00 94.19 127 LEU A C 1
ATOM 1101 O O . LEU A 1 127 ? -10.744 -4.900 13.937 1.00 94.19 127 LEU A O 1
ATOM 1105 N N . ILE A 1 128 ? -11.216 -4.481 16.095 1.00 95.12 128 ILE A N 1
ATOM 1106 C CA . ILE A 1 128 ? -9.847 -4.151 16.515 1.00 95.12 128 ILE A CA 1
ATOM 1107 C C . ILE A 1 128 ? -8.911 -5.341 16.275 1.00 95.12 128 ILE A C 1
ATOM 1109 O O . ILE A 1 128 ? -7.833 -5.163 15.718 1.00 95.12 128 ILE A O 1
ATOM 1113 N N . ASN A 1 129 ? -9.336 -6.568 16.593 1.00 95.31 129 ASN A N 1
ATOM 1114 C CA . ASN A 1 129 ? -8.556 -7.774 16.300 1.00 95.31 129 ASN A CA 1
ATOM 1115 C C . ASN A 1 129 ? -8.302 -7.963 14.798 1.00 95.31 129 ASN A C 1
ATOM 1117 O O . ASN A 1 129 ? -7.209 -8.366 14.402 1.00 95.31 129 ASN A O 1
ATOM 1121 N N . ASN A 1 130 ? -9.287 -7.661 13.949 1.00 96.06 130 ASN A N 1
ATOM 1122 C CA . ASN A 1 130 ? -9.094 -7.704 12.500 1.00 96.06 130 ASN A CA 1
ATOM 1123 C C . ASN A 1 130 ? -8.127 -6.608 12.026 1.00 96.06 130 ASN A C 1
ATOM 1125 O O . ASN A 1 130 ? -7.273 -6.889 11.191 1.00 96.06 130 ASN A O 1
ATOM 1129 N N . ILE A 1 131 ? -8.218 -5.394 12.581 1.00 95.12 131 ILE A N 1
ATOM 1130 C CA . ILE A 1 131 ? -7.270 -4.305 12.303 1.00 95.12 131 ILE A CA 1
ATOM 1131 C C . ILE A 1 131 ? -5.850 -4.726 12.705 1.00 95.12 131 ILE A C 1
ATOM 1133 O O . ILE A 1 131 ? -4.947 -4.621 11.883 1.00 95.12 131 ILE A O 1
ATOM 1137 N N . LEU A 1 132 ? -5.656 -5.286 13.903 1.00 95.19 132 LEU A N 1
ATOM 1138 C CA . LEU A 1 132 ? -4.361 -5.808 14.361 1.00 95.19 132 LEU A CA 1
ATOM 1139 C C . LEU A 1 132 ? -3.776 -6.829 13.383 1.00 95.19 132 LEU A C 1
ATOM 1141 O O . LEU A 1 132 ? -2.629 -6.687 12.969 1.00 95.19 132 LEU A O 1
ATOM 1145 N N . LYS A 1 133 ? -4.569 -7.825 12.966 1.00 94.75 133 LYS A N 1
ATOM 1146 C CA . LYS A 1 133 ? -4.131 -8.831 11.985 1.00 94.75 133 LYS A CA 1
ATOM 1147 C C . LYS A 1 133 ? -3.697 -8.194 10.666 1.00 94.75 133 LYS A C 1
ATOM 1149 O O . LYS A 1 133 ? -2.676 -8.592 10.116 1.00 94.75 133 LYS A O 1
ATOM 1154 N N . LEU A 1 134 ? -4.438 -7.202 10.172 1.00 94.06 134 LEU A N 1
ATOM 1155 C CA . LEU A 1 134 ? -4.105 -6.503 8.927 1.00 94.06 134 LEU A CA 1
ATOM 1156 C C . LEU A 1 134 ? -2.856 -5.628 9.056 1.00 94.06 134 LEU A C 1
ATOM 1158 O O . LEU A 1 134 ? -2.059 -5.588 8.126 1.00 94.06 134 LEU A O 1
ATOM 1162 N N . ILE A 1 135 ? -2.660 -4.957 10.193 1.00 92.81 135 ILE A N 1
ATOM 1163 C CA . ILE A 1 135 ? -1.461 -4.152 10.461 1.00 92.81 135 ILE A CA 1
ATOM 1164 C C . ILE A 1 135 ? -0.226 -5.055 10.565 1.00 92.81 135 ILE A C 1
ATOM 1166 O O . ILE A 1 135 ? 0.804 -4.738 9.978 1.00 92.81 135 ILE A O 1
ATOM 1170 N N . ILE A 1 136 ? -0.330 -6.204 11.241 1.00 93.00 136 ILE A N 1
ATOM 1171 C CA . ILE A 1 136 ? 0.750 -7.201 11.301 1.00 93.00 136 ILE A CA 1
ATOM 1172 C C . ILE A 1 136 ? 1.039 -7.763 9.906 1.00 93.00 136 ILE A C 1
ATOM 1174 O O . ILE A 1 136 ? 2.198 -7.844 9.507 1.00 93.00 136 ILE A O 1
ATOM 1178 N N . LEU A 1 137 ? 0.003 -8.101 9.133 1.00 91.00 137 LEU A N 1
ATOM 1179 C CA . LEU A 1 137 ? 0.170 -8.562 7.757 1.00 91.00 137 LEU A CA 1
ATOM 1180 C C . LEU A 1 137 ? 0.856 -7.498 6.889 1.00 91.00 137 LEU A C 1
ATOM 1182 O O . LEU A 1 137 ? 1.759 -7.833 6.133 1.00 91.00 137 LEU A O 1
ATOM 1186 N N . LEU A 1 138 ? 0.478 -6.223 7.024 1.00 90.25 138 LEU A N 1
ATOM 1187 C CA . LEU A 1 138 ? 1.132 -5.101 6.345 1.00 90.25 138 LEU A CA 1
ATOM 1188 C C . LEU A 1 138 ? 2.589 -4.937 6.761 1.00 90.25 138 LEU A C 1
ATOM 1190 O O . LEU A 1 138 ? 3.426 -4.636 5.911 1.00 90.25 138 LEU A O 1
ATOM 1194 N N . PHE A 1 139 ? 2.889 -5.111 8.046 1.00 91.31 139 PHE A N 1
ATOM 1195 C CA . PHE A 1 139 ? 4.248 -5.056 8.560 1.00 91.31 139 PHE A CA 1
ATOM 1196 C C . PHE A 1 139 ? 5.106 -6.160 7.940 1.00 91.31 139 PHE A C 1
ATOM 1198 O O . PHE A 1 139 ? 6.140 -5.856 7.352 1.00 91.31 139 PHE A O 1
ATOM 1205 N N . LEU A 1 140 ? 4.639 -7.412 7.982 1.00 91.12 140 LEU A N 1
ATOM 1206 C CA . LEU A 1 140 ? 5.327 -8.553 7.373 1.00 91.12 140 LEU A CA 1
ATOM 1207 C C . LEU A 1 140 ? 5.451 -8.394 5.856 1.00 91.12 140 LEU A C 1
ATOM 1209 O O . LEU A 1 140 ? 6.518 -8.630 5.302 1.00 91.12 140 LEU A O 1
ATOM 1213 N N . PHE A 1 141 ? 4.395 -7.933 5.186 1.00 89.12 141 PHE A N 1
ATOM 1214 C CA . PHE A 1 141 ? 4.414 -7.659 3.753 1.00 89.12 141 PHE A CA 1
ATOM 1215 C C . PHE A 1 141 ? 5.464 -6.603 3.398 1.00 89.12 141 PHE A C 1
ATOM 1217 O O . PHE A 1 141 ? 6.295 -6.840 2.528 1.00 89.12 141 PHE A O 1
ATOM 1224 N N . ASN A 1 142 ? 5.480 -5.462 4.096 1.00 87.69 142 ASN A N 1
ATOM 1225 C CA . ASN A 1 142 ? 6.488 -4.424 3.873 1.00 87.69 142 ASN A CA 1
ATOM 1226 C C . ASN A 1 142 ? 7.896 -4.918 4.205 1.00 87.69 142 ASN A C 1
ATOM 1228 O O . ASN A 1 142 ? 8.828 -4.580 3.482 1.00 87.69 142 ASN A O 1
ATOM 1232 N N . PHE A 1 143 ? 8.049 -5.725 5.255 1.00 87.75 143 PHE A N 1
ATOM 1233 C CA . PHE A 1 143 ? 9.324 -6.326 5.623 1.00 87.75 143 PHE A CA 1
ATOM 1234 C C . PHE A 1 143 ? 9.851 -7.240 4.513 1.00 87.75 143 PHE A C 1
ATOM 1236 O O . PHE A 1 143 ? 10.989 -7.073 4.087 1.00 87.75 143 PHE A O 1
ATOM 1243 N N . VAL A 1 144 ? 9.018 -8.143 3.984 1.00 87.31 144 VAL A N 1
ATOM 1244 C CA . VAL A 1 144 ? 9.388 -9.052 2.888 1.00 87.31 144 VAL A CA 1
ATOM 1245 C C . VAL A 1 144 ? 9.682 -8.274 1.612 1.00 87.31 144 VAL A C 1
ATOM 1247 O O . VAL A 1 144 ? 10.749 -8.432 1.038 1.00 87.31 144 VAL A O 1
ATOM 1250 N N . VAL A 1 145 ? 8.781 -7.389 1.188 1.00 84.25 145 VAL A N 1
ATOM 1251 C CA . VAL A 1 145 ? 8.929 -6.618 -0.056 1.00 84.25 145 VAL A CA 1
ATOM 1252 C C . VAL A 1 145 ? 10.167 -5.724 -0.031 1.00 84.25 145 VAL A C 1
ATOM 1254 O O . VAL A 1 145 ? 10.876 -5.619 -1.030 1.00 84.25 145 VAL A O 1
ATOM 1257 N N . LYS A 1 146 ? 10.419 -5.032 1.085 1.00 80.12 146 LYS A N 1
ATOM 1258 C CA . LYS A 1 146 ? 11.579 -4.142 1.201 1.00 80.12 146 LYS A CA 1
ATOM 1259 C C . LYS A 1 146 ? 12.867 -4.928 1.441 1.00 80.12 146 LYS A C 1
ATOM 1261 O O . LYS A 1 146 ? 13.893 -4.554 0.880 1.00 80.12 146 LYS A O 1
ATOM 1266 N N . GLY A 1 147 ? 12.812 -6.005 2.226 1.00 76.75 147 GLY A N 1
ATOM 1267 C CA . GLY A 1 147 ? 13.954 -6.865 2.545 1.00 76.75 147 GLY A CA 1
ATOM 1268 C C . GLY A 1 147 ? 14.425 -7.736 1.377 1.00 76.75 147 GLY A C 1
ATOM 1269 O O . GLY A 1 147 ? 15.625 -7.895 1.194 1.00 76.75 147 GLY A O 1
ATOM 1270 N N . TYR A 1 148 ? 13.502 -8.225 0.545 1.00 73.75 148 TYR A N 1
ATOM 1271 C CA . TYR A 1 148 ? 13.762 -9.012 -0.669 1.00 73.75 148 TYR A CA 1
ATOM 1272 C C . TYR A 1 148 ? 13.448 -8.197 -1.924 1.00 73.75 148 TYR A C 1
ATOM 1274 O O . TYR A 1 148 ? 12.644 -8.576 -2.775 1.00 73.75 148 TYR A O 1
ATOM 1282 N N . SER A 1 149 ? 14.046 -7.014 -2.021 1.00 66.94 149 SER A N 1
ATOM 1283 C CA . SER A 1 149 ? 13.803 -6.129 -3.152 1.00 66.94 149 SER A CA 1
ATOM 1284 C C . SER A 1 149 ? 14.674 -6.532 -4.351 1.00 66.94 149 SER A C 1
ATOM 1286 O O . SER A 1 149 ? 15.754 -5.984 -4.557 1.00 66.94 149 SER A O 1
ATOM 1288 N N . ASP A 1 150 ? 14.169 -7.458 -5.177 1.00 69.81 150 ASP A N 1
ATOM 1289 C CA . ASP A 1 150 ? 14.832 -7.921 -6.412 1.00 69.81 150 ASP A CA 1
ATOM 1290 C C . ASP A 1 150 ? 15.306 -6.751 -7.277 1.00 69.81 150 ASP A C 1
ATOM 1292 O O . ASP A 1 150 ? 14.535 -5.798 -7.441 1.00 69.81 150 ASP A O 1
ATOM 1296 N N . PRO A 1 151 ? 16.526 -6.783 -7.838 1.00 77.94 151 PRO A N 1
ATOM 1297 C CA . PRO A 1 151 ? 17.046 -5.697 -8.660 1.00 77.94 151 PRO A CA 1
ATOM 1298 C C . PRO A 1 151 ? 16.097 -5.377 -9.817 1.00 77.94 151 PRO A C 1
ATOM 1300 O O . PRO A 1 151 ? 15.511 -6.264 -10.433 1.00 77.94 151 PRO A O 1
ATOM 1303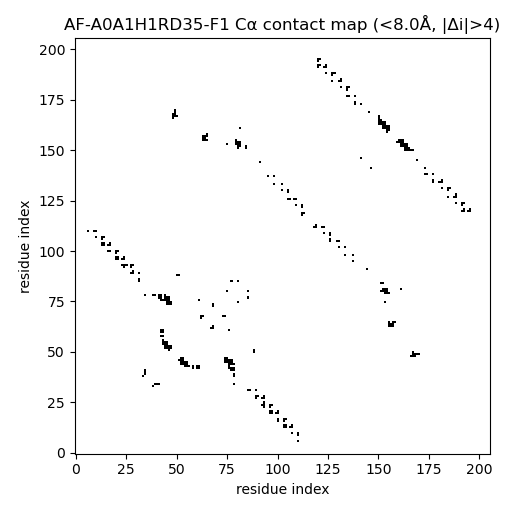 N N . ILE A 1 152 ? 15.948 -4.085 -10.112 1.00 83.81 152 ILE A N 1
ATOM 1304 C CA . ILE A 1 152 ? 15.136 -3.638 -11.243 1.00 83.81 152 ILE A CA 1
ATOM 1305 C C . ILE A 1 152 ? 15.886 -3.988 -12.529 1.00 83.81 152 ILE A C 1
ATOM 1307 O O . ILE A 1 152 ? 17.074 -3.678 -12.663 1.00 83.81 152 ILE A O 1
ATOM 1311 N N . SER A 1 153 ? 15.183 -4.599 -13.480 1.00 86.94 153 SER A N 1
ATOM 1312 C CA . SER A 1 153 ? 15.738 -4.961 -14.781 1.00 86.94 153 SER A CA 1
ATOM 1313 C C . SER A 1 153 ? 15.151 -4.112 -15.906 1.00 86.94 153 SER A C 1
ATOM 1315 O O . SER A 1 153 ? 13.941 -3.878 -15.961 1.00 86.94 153 SER A O 1
ATOM 1317 N N . MET A 1 154 ? 16.018 -3.661 -16.816 1.00 86.75 154 MET A N 1
ATOM 1318 C CA . MET A 1 154 ? 15.634 -3.014 -18.071 1.00 86.75 154 MET A CA 1
ATOM 1319 C C . MET A 1 154 ? 16.038 -3.867 -19.270 1.00 86.75 154 MET A C 1
ATOM 1321 O O . MET A 1 154 ? 17.105 -4.474 -19.284 1.00 86.75 154 MET A O 1
ATOM 1325 N N . VAL A 1 155 ? 15.206 -3.862 -20.308 1.00 85.50 155 VAL A N 1
ATOM 1326 C CA . VAL A 1 155 ? 15.458 -4.552 -21.576 1.00 85.50 155 VAL A CA 1
ATOM 1327 C C . VAL A 1 155 ? 15.589 -3.516 -22.690 1.00 85.50 155 VAL A C 1
ATOM 1329 O O . VAL A 1 155 ? 14.689 -2.701 -22.911 1.00 85.50 155 VAL A O 1
ATOM 1332 N N . PHE A 1 156 ? 16.717 -3.556 -23.399 1.00 83.94 156 PHE A N 1
ATOM 1333 C CA . PHE A 1 156 ? 17.004 -2.696 -24.548 1.00 83.94 156 PHE A CA 1
ATOM 1334 C C . PHE A 1 156 ? 16.932 -3.490 -25.857 1.00 83.94 156 PHE A C 1
ATOM 1336 O O . PHE A 1 156 ? 17.201 -4.691 -25.888 1.00 83.94 156 PHE A O 1
ATOM 1343 N N . GLU A 1 157 ? 16.546 -2.814 -26.942 1.00 76.94 157 GLU A N 1
ATOM 1344 C CA . GLU A 1 157 ? 16.308 -3.440 -28.255 1.00 76.94 157 GLU A CA 1
ATOM 1345 C C . GLU A 1 157 ? 17.597 -3.973 -28.898 1.00 76.94 157 GLU A C 1
ATOM 1347 O O . GLU A 1 157 ? 17.563 -4.967 -29.612 1.00 76.94 157 GLU A O 1
ATOM 1352 N N . ASP A 1 158 ? 18.730 -3.329 -28.615 1.00 75.75 158 ASP A N 1
ATOM 1353 C CA . ASP A 1 158 ? 20.053 -3.640 -29.169 1.00 75.75 158 ASP A CA 1
ATOM 1354 C C . ASP A 1 158 ? 20.658 -4.948 -28.644 1.00 75.75 158 ASP A C 1
ATOM 1356 O O . ASP A 1 158 ? 21.458 -5.588 -29.321 1.00 75.75 158 ASP A O 1
ATOM 1360 N N . SER A 1 159 ? 20.291 -5.337 -27.428 1.00 68.56 159 SER A N 1
ATOM 1361 C CA . SER A 1 159 ? 20.879 -6.477 -26.731 1.00 68.56 159 SER A CA 1
ATOM 1362 C C . SER A 1 159 ? 19.876 -7.592 -26.475 1.00 68.56 159 SER A C 1
ATOM 1364 O O . SER A 1 159 ? 20.297 -8.736 -26.308 1.00 68.56 159 SER A O 1
ATOM 1366 N N . GLY A 1 160 ? 18.573 -7.286 -26.409 1.00 66.94 160 GLY A N 1
ATOM 1367 C CA . GLY A 1 160 ? 17.500 -8.246 -26.112 1.00 66.94 160 GLY A CA 1
ATOM 1368 C C . GLY A 1 160 ? 17.636 -8.949 -24.754 1.00 66.94 160 GLY A C 1
ATOM 1369 O O . GLY A 1 160 ? 16.816 -9.798 -24.410 1.00 66.94 160 GLY A O 1
ATOM 1370 N N . LYS A 1 161 ? 18.671 -8.611 -23.980 1.00 72.56 161 LYS A N 1
ATOM 1371 C CA . LYS A 1 161 ? 19.019 -9.216 -22.701 1.00 72.56 161 LYS A CA 1
ATOM 1372 C C . LYS A 1 161 ? 18.639 -8.261 -21.570 1.00 72.56 161 LYS A C 1
ATOM 1374 O O . LYS A 1 161 ? 18.809 -7.048 -21.721 1.00 72.56 161 LYS A O 1
ATOM 1379 N N . PRO A 1 162 ? 18.137 -8.789 -20.443 1.00 74.62 162 PRO A N 1
ATOM 1380 C CA . PRO A 1 162 ? 17.892 -7.987 -19.257 1.00 74.62 162 PRO A CA 1
ATOM 1381 C C . PRO A 1 162 ? 19.215 -7.443 -18.713 1.00 74.62 162 PRO A C 1
ATOM 1383 O O . PRO A 1 162 ? 20.124 -8.204 -18.382 1.00 74.62 162 PRO A O 1
ATOM 1386 N N . HIS A 1 163 ? 19.311 -6.122 -18.604 1.00 78.06 163 HIS A N 1
ATOM 1387 C CA . HIS A 1 163 ? 20.377 -5.439 -17.881 1.00 78.06 163 HIS A CA 1
ATOM 1388 C C . HIS A 1 163 ? 19.878 -5.128 -16.477 1.00 78.06 163 HIS A C 1
ATOM 1390 O O . HIS A 1 163 ? 18.835 -4.492 -16.297 1.00 78.06 163 HIS A O 1
ATOM 1396 N N . PHE A 1 164 ? 20.607 -5.612 -15.477 1.00 67.38 164 PHE A N 1
ATOM 1397 C CA . PHE A 1 164 ? 20.246 -5.440 -14.076 1.00 67.38 164 PHE A CA 1
ATOM 1398 C C . PHE A 1 164 ? 20.851 -4.163 -13.524 1.00 67.38 164 PHE A C 1
ATOM 1400 O O . PHE A 1 164 ? 22.036 -3.888 -13.705 1.00 67.38 164 PHE A O 1
ATOM 1407 N N . ILE A 1 165 ? 20.049 -3.423 -12.771 1.00 62.91 165 ILE A N 1
ATOM 1408 C CA . ILE A 1 165 ? 20.553 -2.346 -11.933 1.00 62.91 165 ILE A CA 1
ATOM 1409 C C . ILE A 1 165 ? 20.487 -2.798 -10.483 1.00 62.91 165 ILE A C 1
ATOM 1411 O O . ILE A 1 165 ? 19.423 -3.106 -9.948 1.00 62.91 165 ILE A O 1
ATOM 1415 N N . THR A 1 166 ? 21.649 -2.808 -9.840 1.00 61.38 166 THR A N 1
ATOM 1416 C CA . THR A 1 166 ? 21.853 -3.336 -8.486 1.00 61.38 166 THR A CA 1
ATOM 1417 C C . THR A 1 166 ? 21.735 -2.280 -7.387 1.00 61.38 166 THR A C 1
ATOM 1419 O O . THR A 1 166 ? 21.819 -2.619 -6.211 1.00 61.38 166 THR A O 1
ATOM 1422 N N . SER A 1 167 ? 21.526 -1.002 -7.732 1.00 64.19 167 SER A N 1
ATOM 1423 C CA . SER A 1 167 ? 21.414 0.073 -6.736 1.00 64.19 167 SER A CA 1
ATOM 1424 C C . SER A 1 167 ? 19.957 0.456 -6.468 1.00 64.19 167 SER A C 1
ATOM 1426 O O . SER A 1 167 ? 19.228 0.888 -7.360 1.00 64.19 167 SER A O 1
ATOM 1428 N N . GLY A 1 168 ? 19.537 0.313 -5.212 1.00 68.06 168 GLY A N 1
ATOM 1429 C CA . GLY A 1 168 ? 18.233 0.735 -4.708 1.00 68.06 168 GLY A CA 1
ATOM 1430 C C . GLY A 1 168 ? 18.382 1.436 -3.362 1.00 68.06 168 GLY A C 1
ATOM 1431 O O . GLY A 1 168 ? 19.372 1.239 -2.657 1.00 68.06 168 GLY A O 1
ATOM 1432 N N . ARG A 1 169 ? 17.406 2.271 -3.000 1.00 74.94 169 ARG A N 1
ATOM 1433 C CA . ARG A 1 169 ? 17.314 2.868 -1.665 1.00 74.94 169 ARG A CA 1
ATOM 1434 C C . ARG A 1 169 ? 16.137 2.247 -0.928 1.00 74.94 169 ARG A C 1
ATOM 1436 O O . ARG A 1 169 ? 15.009 2.300 -1.410 1.00 74.94 169 ARG A O 1
ATOM 1443 N N . ILE A 1 170 ? 16.403 1.694 0.249 1.00 76.75 170 ILE A N 1
ATOM 1444 C CA . ILE A 1 170 ? 15.372 1.156 1.136 1.00 76.75 170 ILE A CA 1
ATOM 1445 C C . ILE A 1 170 ? 15.173 2.143 2.286 1.00 76.75 170 ILE A C 1
ATOM 1447 O O . ILE A 1 170 ? 16.135 2.546 2.935 1.00 76.75 170 ILE A O 1
ATOM 1451 N N . THR A 1 171 ? 13.923 2.535 2.537 1.00 79.50 171 THR A N 1
ATOM 1452 C CA . THR A 1 171 ? 13.539 3.304 3.729 1.00 79.50 171 THR A CA 1
ATOM 1453 C C . THR A 1 171 ? 12.938 2.383 4.784 1.00 79.50 171 THR A C 1
ATOM 1455 O O . THR A 1 171 ? 12.052 1.570 4.487 1.00 79.50 171 THR A O 1
ATOM 1458 N N . PHE A 1 172 ? 13.399 2.529 6.026 1.00 82.44 172 PHE A N 1
ATOM 1459 C CA . PHE A 1 172 ? 13.018 1.681 7.158 1.00 82.44 172 PHE A CA 1
ATOM 1460 C C . PHE A 1 172 ? 11.991 2.324 8.096 1.00 82.44 172 PHE A C 1
ATOM 1462 O O . PHE A 1 172 ? 11.703 1.769 9.148 1.00 82.44 172 PHE A O 1
ATOM 1469 N N . ASP A 1 173 ? 11.367 3.435 7.701 1.00 84.75 173 ASP A N 1
ATOM 1470 C CA . ASP A 1 173 ? 10.394 4.165 8.534 1.00 84.75 173 ASP A CA 1
ATOM 1471 C C . ASP A 1 173 ? 9.232 3.272 9.016 1.00 84.75 173 ASP A C 1
ATOM 1473 O O . ASP A 1 173 ? 8.669 3.449 10.096 1.00 84.75 173 ASP A O 1
ATOM 1477 N N . PHE A 1 174 ? 8.911 2.238 8.234 1.00 83.94 174 PHE A N 1
ATOM 1478 C CA . PHE A 1 174 ? 7.899 1.239 8.566 1.00 83.94 174 PHE A CA 1
ATOM 1479 C C . PHE A 1 174 ? 8.217 0.449 9.852 1.00 83.94 174 PHE A C 1
ATOM 1481 O O . PHE A 1 174 ? 7.289 0.010 10.530 1.00 83.94 174 PHE A O 1
ATOM 1488 N N . LEU A 1 175 ? 9.498 0.303 10.215 1.00 89.31 175 LEU A N 1
ATOM 1489 C CA . LEU A 1 175 ? 9.936 -0.345 11.456 1.00 89.31 175 LEU A CA 1
ATOM 1490 C C . LEU A 1 175 ? 9.538 0.446 12.705 1.00 89.31 175 LEU A C 1
ATOM 1492 O O . LEU A 1 175 ? 9.503 -0.125 13.786 1.00 89.31 175 LEU A O 1
ATOM 1496 N N . ILE A 1 176 ? 9.223 1.734 12.568 1.00 89.50 176 ILE A N 1
ATOM 1497 C CA . ILE A 1 176 ? 8.784 2.578 13.682 1.00 89.50 176 ILE A CA 1
ATOM 1498 C C . ILE A 1 176 ? 7.255 2.656 13.696 1.00 89.50 176 ILE A C 1
ATOM 1500 O O . ILE A 1 176 ? 6.618 2.369 14.710 1.00 89.50 176 ILE A O 1
ATOM 1504 N N . TYR A 1 177 ? 6.638 2.997 12.562 1.00 89.12 177 TYR A N 1
ATOM 1505 C CA . TYR A 1 177 ? 5.202 3.289 12.527 1.00 89.12 177 TYR A CA 1
ATOM 1506 C C . TYR A 1 177 ? 4.308 2.064 12.752 1.00 89.12 177 TYR A C 1
ATOM 1508 O O . TYR A 1 177 ? 3.294 2.174 13.444 1.00 89.12 177 TYR A O 1
ATOM 1516 N N . TYR A 1 178 ? 4.658 0.893 12.206 1.00 90.62 178 TYR A N 1
ATOM 1517 C CA . TYR A 1 178 ? 3.827 -0.303 12.376 1.00 90.62 178 TYR A CA 1
ATOM 1518 C C . TYR A 1 178 ? 3.838 -0.831 13.816 1.00 90.62 178 TYR A C 1
ATOM 1520 O O . TYR A 1 178 ? 2.746 -1.047 14.343 1.00 90.62 178 TYR A O 1
ATOM 1528 N N . PRO A 1 179 ? 4.991 -0.997 14.499 1.00 92.81 179 PRO A N 1
ATOM 1529 C CA . PRO A 1 179 ? 4.992 -1.402 15.905 1.00 92.81 179 PRO A CA 1
ATOM 1530 C C . PRO A 1 179 ? 4.224 -0.443 16.812 1.00 92.81 179 PRO A C 1
ATOM 1532 O O . PRO A 1 179 ? 3.440 -0.899 17.640 1.00 92.81 179 PRO A O 1
ATOM 1535 N N . LEU A 1 180 ? 4.362 0.873 16.610 1.00 93.88 180 LEU A N 1
ATOM 1536 C CA . LEU A 1 180 ? 3.578 1.862 17.358 1.00 93.88 180 LEU A CA 1
ATOM 1537 C C . LEU A 1 180 ? 2.071 1.679 17.139 1.00 93.88 180 LEU A C 1
ATOM 1539 O O . LEU A 1 180 ? 1.305 1.682 18.101 1.00 93.88 180 LEU A O 1
ATOM 1543 N N . ALA A 1 181 ? 1.640 1.458 15.893 1.00 93.62 181 ALA A N 1
ATOM 1544 C CA . ALA A 1 181 ? 0.241 1.179 15.591 1.00 93.62 181 ALA A CA 1
ATOM 1545 C C . ALA A 1 181 ? -0.236 -0.137 16.233 1.00 93.62 181 ALA A C 1
ATOM 1547 O O . ALA A 1 181 ? -1.333 -0.183 16.786 1.00 93.62 181 ALA A O 1
ATOM 1548 N N . ILE A 1 182 ? 0.580 -1.196 16.206 1.00 94.00 182 ILE A N 1
ATOM 1549 C CA . ILE A 1 182 ? 0.266 -2.485 16.842 1.00 94.00 182 ILE A CA 1
ATOM 1550 C C . ILE A 1 182 ? 0.071 -2.303 18.348 1.00 94.00 182 ILE A C 1
ATOM 1552 O O . ILE A 1 182 ? -0.957 -2.731 18.872 1.00 94.00 182 ILE A O 1
ATOM 1556 N N . ILE A 1 183 ? 1.012 -1.639 19.029 1.00 94.81 183 ILE A N 1
ATOM 1557 C CA . ILE A 1 183 ? 0.927 -1.350 20.467 1.00 94.81 183 ILE A CA 1
ATOM 1558 C C . ILE A 1 183 ? -0.354 -0.568 20.760 1.00 94.81 183 ILE A C 1
ATOM 1560 O O . ILE A 1 183 ? -1.142 -0.979 21.610 1.00 94.81 183 ILE A O 1
ATOM 1564 N N . PHE A 1 184 ? -0.617 0.497 20.000 1.00 96.00 184 PHE A N 1
ATOM 1565 C CA . PHE A 1 184 ? -1.822 1.306 20.155 1.00 96.00 184 PHE A CA 1
ATOM 1566 C C . PHE A 1 184 ? -3.108 0.473 20.037 1.00 96.00 184 PHE A C 1
ATOM 1568 O O . PHE A 1 184 ? -3.974 0.552 20.908 1.00 96.00 184 PHE A O 1
ATOM 1575 N N . PHE A 1 185 ? -3.242 -0.359 18.999 1.00 95.62 185 PHE A N 1
ATOM 1576 C CA . PHE A 1 185 ? -4.438 -1.189 18.823 1.00 95.62 185 PHE A CA 1
ATOM 1577 C C . PHE A 1 185 ? -4.553 -2.302 19.861 1.00 95.62 185 PHE A C 1
ATOM 1579 O O . PHE A 1 185 ? -5.670 -2.685 20.212 1.00 95.62 185 PHE A O 1
ATOM 1586 N N . TYR A 1 186 ? -3.432 -2.800 20.379 1.00 95.81 186 TYR A N 1
ATOM 1587 C CA . TYR A 1 186 ? -3.428 -3.761 21.474 1.00 95.81 186 TYR A CA 1
ATOM 1588 C C . TYR A 1 186 ? -3.949 -3.121 22.764 1.00 95.81 186 TYR A C 1
ATOM 1590 O O . TYR A 1 186 ? -4.879 -3.646 23.374 1.00 95.81 186 TYR A O 1
ATOM 1598 N N . THR A 1 187 ? -3.442 -1.940 23.130 1.00 95.00 187 THR A N 1
ATOM 1599 C CA . THR A 1 187 ? -3.952 -1.164 24.269 1.00 95.00 187 THR A CA 1
ATOM 1600 C C . THR A 1 187 ? -5.430 -0.827 24.089 1.00 95.00 187 THR A C 1
ATOM 1602 O O . THR A 1 187 ? -6.223 -1.026 25.006 1.00 95.00 187 THR A O 1
ATOM 1605 N N . LEU A 1 188 ? -5.836 -0.386 22.894 1.00 94.38 188 LEU A N 1
ATOM 1606 C CA . LEU A 1 188 ? -7.236 -0.086 22.591 1.00 94.38 188 LEU A CA 1
ATOM 1607 C C . LEU A 1 188 ? -8.131 -1.319 22.778 1.00 94.38 188 LEU A C 1
ATOM 1609 O O . LEU A 1 188 ? -9.223 -1.205 23.330 1.00 94.38 188 LEU A O 1
ATOM 1613 N N . ARG A 1 189 ? -7.673 -2.505 22.361 1.00 95.31 189 ARG A N 1
ATOM 1614 C CA . ARG A 1 189 ? -8.396 -3.763 22.583 1.00 95.31 189 ARG A CA 1
ATOM 1615 C C . ARG A 1 189 ? -8.624 -4.024 24.069 1.00 95.31 189 ARG A C 1
ATOM 1617 O O . ARG A 1 189 ? -9.748 -4.346 24.444 1.00 95.31 189 ARG A O 1
ATOM 1624 N N . GLU A 1 190 ? -7.586 -3.887 24.892 1.00 94.38 190 GLU A N 1
ATOM 1625 C CA . GLU A 1 190 ? -7.684 -4.123 26.338 1.00 94.38 190 GLU A CA 1
ATOM 1626 C C . GLU A 1 190 ? -8.628 -3.128 27.017 1.00 94.38 190 GLU A C 1
ATOM 1628 O O . GLU A 1 190 ? -9.469 -3.533 27.815 1.00 94.38 190 GLU A O 1
ATOM 1633 N N . VAL A 1 191 ? -8.590 -1.850 26.624 1.00 93.62 191 VAL A N 1
ATOM 1634 C CA . VAL A 1 191 ? -9.542 -0.837 27.116 1.00 93.62 191 VAL A CA 1
ATOM 1635 C C . VAL A 1 191 ? -10.987 -1.239 26.805 1.00 93.62 191 VAL A C 1
ATOM 1637 O O . VAL A 1 191 ? -11.855 -1.169 27.674 1.00 93.62 191 VAL A O 1
ATOM 1640 N N . PHE A 1 192 ? -11.262 -1.710 25.586 1.00 91.62 192 PHE A N 1
ATOM 1641 C CA . PHE A 1 192 ? -12.601 -2.169 25.210 1.00 91.62 192 PHE A CA 1
ATOM 1642 C C . PHE A 1 192 ? -13.019 -3.446 25.943 1.00 91.62 192 PHE A C 1
ATOM 1644 O O . PHE A 1 192 ? -14.187 -3.582 26.301 1.00 91.62 192 PHE A O 1
ATOM 1651 N N . LYS A 1 193 ? -12.085 -4.373 26.174 1.00 92.19 193 LYS A N 1
ATOM 1652 C CA . LYS A 1 193 ? -12.343 -5.597 26.935 1.00 92.19 193 LYS A CA 1
ATOM 1653 C C . LYS A 1 193 ? -12.708 -5.272 28.381 1.00 92.19 193 LYS A C 1
ATOM 1655 O O . LYS A 1 193 ? -13.749 -5.721 28.849 1.00 92.19 193 LYS A O 1
ATOM 1660 N N . ARG A 1 194 ? -11.932 -4.412 29.046 1.00 91.25 194 ARG A N 1
ATOM 1661 C CA . ARG A 1 194 ? -12.230 -3.984 30.417 1.00 91.25 194 ARG A CA 1
ATOM 1662 C C . ARG A 1 194 ? -13.549 -3.218 30.504 1.00 91.25 194 ARG A C 1
ATOM 1664 O O . ARG A 1 194 ? -14.314 -3.423 31.437 1.00 91.25 194 ARG A O 1
ATOM 1671 N N . GLY A 1 195 ? -13.856 -2.391 29.503 1.00 89.06 195 GLY A N 1
ATOM 1672 C CA . GLY A 1 195 ? -15.158 -1.730 29.398 1.00 89.06 195 GLY A CA 1
ATOM 1673 C C . GLY A 1 195 ? -16.331 -2.712 29.273 1.00 89.06 195 GLY A C 1
ATOM 1674 O O . GLY A 1 195 ? -17.398 -2.455 29.824 1.00 89.06 195 GLY A O 1
ATOM 1675 N N . GLN A 1 196 ? -16.138 -3.851 28.600 1.00 89.88 196 GLN A N 1
ATOM 1676 C CA . GLN A 1 196 ? -17.145 -4.911 28.533 1.00 89.88 196 GLN A CA 1
ATOM 1677 C C . GLN A 1 196 ? -17.339 -5.614 29.879 1.00 89.88 196 GLN A C 1
ATOM 1679 O O . GLN A 1 196 ? -18.480 -5.834 30.269 1.00 89.88 196 GLN A O 1
ATOM 1684 N N . GLU A 1 197 ? -16.247 -5.958 30.565 1.00 89.38 197 GLU A N 1
ATOM 1685 C CA . GLU A 1 197 ? -16.283 -6.596 31.889 1.00 89.38 197 GLU A CA 1
ATOM 1686 C C . GLU A 1 197 ? -17.040 -5.715 32.890 1.00 89.38 197 GLU A C 1
ATOM 1688 O O . GLU A 1 197 ? -17.989 -6.178 33.510 1.00 89.38 197 GLU A O 1
ATOM 1693 N N . LEU A 1 198 ? -16.722 -4.417 32.944 1.00 89.00 198 LEU A N 1
ATOM 1694 C CA . LEU A 1 198 ? -17.416 -3.452 33.807 1.00 89.00 198 LEU A CA 1
ATOM 1695 C C . LEU A 1 198 ? -18.905 -3.311 33.468 1.00 89.00 198 LEU A C 1
ATOM 1697 O O . LEU A 1 198 ? -19.731 -3.141 34.362 1.00 89.00 198 LEU A O 1
ATOM 1701 N N . LYS A 1 199 ? -19.267 -3.377 32.179 1.00 86.44 199 LYS A N 1
ATOM 1702 C CA . LYS A 1 199 ? -20.678 -3.384 31.769 1.00 86.44 199 LYS A CA 1
ATOM 1703 C C . LYS A 1 199 ? -21.385 -4.632 32.305 1.00 86.44 199 LYS A C 1
ATOM 1705 O O . LYS A 1 199 ? -22.459 -4.508 32.870 1.00 86.44 199 LYS A O 1
ATOM 1710 N N . GLN A 1 200 ? -20.773 -5.807 32.152 1.00 86.12 200 GLN A N 1
ATOM 1711 C CA . GLN A 1 200 ? -21.339 -7.073 32.626 1.00 86.12 200 GLN A CA 1
ATOM 1712 C C . GLN A 1 200 ? -21.463 -7.117 34.153 1.00 86.12 200 GLN A C 1
ATOM 1714 O O . GLN A 1 200 ? -22.479 -7.577 34.655 1.00 86.12 200 GLN A O 1
ATOM 1719 N N . GLU A 1 201 ? -20.463 -6.619 34.885 1.00 85.25 201 GLU A N 1
ATOM 1720 C CA . GLU A 1 201 ? -20.512 -6.497 36.347 1.00 85.25 201 GLU A CA 1
ATOM 1721 C C . GLU A 1 201 ? -21.669 -5.589 36.793 1.00 85.25 201 GLU A C 1
ATOM 1723 O O . GLU A 1 201 ? -22.442 -5.965 37.673 1.00 85.25 201 GLU A O 1
ATOM 1728 N N . ASN A 1 202 ? -21.846 -4.430 36.150 1.00 83.12 202 ASN A N 1
ATOM 1729 C CA . ASN A 1 202 ? -22.961 -3.529 36.451 1.00 83.12 202 ASN A CA 1
ATOM 1730 C C . ASN A 1 202 ? -24.325 -4.141 36.100 1.00 83.12 202 ASN A C 1
ATOM 1732 O O . ASN A 1 202 ? -25.243 -4.038 36.907 1.00 83.12 202 ASN A O 1
ATOM 1736 N N . ASP A 1 203 ? -24.448 -4.801 34.944 1.00 81.12 203 ASP A N 1
ATOM 1737 C CA . ASP A 1 203 ? -25.685 -5.468 34.505 1.00 81.12 203 ASP A CA 1
ATOM 1738 C C . ASP A 1 203 ? -26.079 -6.647 35.431 1.00 81.12 203 ASP A C 1
ATOM 1740 O O . ASP A 1 203 ? -27.229 -7.073 35.417 1.00 81.12 203 ASP A O 1
ATOM 1744 N N . LEU A 1 204 ? -25.140 -7.198 36.217 1.00 75.56 204 LEU A N 1
ATOM 1745 C CA . LEU A 1 204 ? -25.391 -8.239 37.229 1.00 75.56 204 LEU A CA 1
ATOM 1746 C C . LEU A 1 204 ? -25.709 -7.676 38.624 1.00 75.56 204 LEU A C 1
ATOM 1748 O O . LEU A 1 204 ? -26.190 -8.416 39.480 1.00 75.56 204 LEU A O 1
ATOM 1752 N N . THR A 1 205 ? -25.376 -6.407 38.873 1.00 65.69 205 THR A N 1
ATOM 1753 C CA . THR A 1 205 ? -25.496 -5.763 40.193 1.00 65.69 205 THR A CA 1
ATOM 1754 C C . THR A 1 205 ? -26.775 -4.928 40.323 1.00 65.69 205 THR A C 1
ATOM 1756 O O . THR A 1 205 ? -27.263 -4.743 41.438 1.00 65.69 205 THR A O 1
ATOM 1759 N N . ILE A 1 206 ? -27.298 -4.410 39.205 1.00 54.16 206 ILE A N 1
ATOM 1760 C CA . ILE A 1 206 ? -28.544 -3.627 39.104 1.00 54.16 206 ILE A CA 1
ATOM 1761 C C . ILE A 1 206 ? -29.697 -4.550 38.710 1.00 54.16 206 ILE A C 1
ATOM 1763 O O . ILE A 1 206 ? -30.785 -4.402 39.309 1.00 54.16 206 ILE A O 1
#

Radius of gyration: 23.27 Å; Cα contacts (8 Å, |Δi|>4): 199; chains: 1; bounding box: 54×27×69 Å